Protein AF-0000000077146015 (afdb_homodimer)

Organism: Bacillus cereus (strain ATCC 14579 / DSM 31 / CCUG 7414 / JCM 2152 / NBRC 15305 / NCIMB 9373 / NCTC 2599 / NRRL B-3711) (NCBI:txid226900)

Solvent-accessible surface area (backbone atoms only — not comparable to full-atom values): 13896 Å² total; per-residue (Å²): 129,80,39,67,42,17,29,21,36,34,41,22,35,54,88,38,66,66,57,47,46,59,36,63,39,66,46,65,43,93,85,63,45,75,39,60,14,53,51,25,51,73,53,69,64,35,76,76,63,67,74,31,37,31,40,37,40,45,56,56,73,43,37,45,48,62,50,70,36,58,43,44,86,54,23,86,49,40,51,63,53,49,28,59,74,65,68,41,65,47,53,95,57,73,22,28,33,43,39,37,35,47,54,30,63,68,83,70,81,49,54,66,50,76,55,97,78,24,39,40,34,56,74,51,60,43,62,52,108,128,80,38,69,42,18,30,23,36,34,42,23,35,53,89,37,65,67,57,47,46,60,36,63,40,67,45,68,44,92,85,63,45,75,40,59,14,54,52,25,49,73,54,68,61,34,75,75,64,67,76,32,36,31,41,39,41,46,55,57,75,43,37,44,48,62,52,69,36,58,42,44,85,53,25,86,48,40,49,64,53,51,27,59,73,65,68,43,66,48,53,95,58,74,22,28,33,43,38,37,35,46,54,30,62,69,84,71,82,51,54,66,51,77,55,96,78,24,39,40,37,56,74,52,62,45,62,50,106

Secondary structure (DSSP, 8-state):
---TTEEEEEEEE-S-HHHHHHHH--EEPTTSPEEPPHHHHHTT-----GGGEEEEEEEE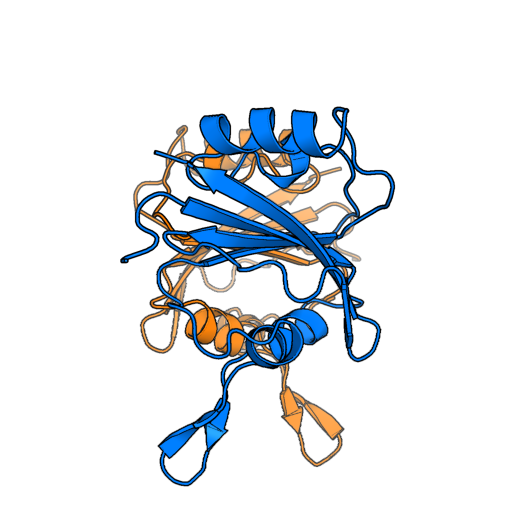EEEEHHHHHTTSTTHHHHHHHHHHHHTSSEEEEEEEEEEEEES-----S-SEEEETTEEEEEEEEEE--/---TTEEEEEEEE-S-HHHHHHHH--PBPTTSPBPPPHHHHHTT-----GGGEEEEEEEEEEEEHHHHHTTSTTHHHHHHHHHHHHTSSEEEEEEEEEEEEES-----S-SEEEETTEEEEEEEEEE--

InterPro domains:
  IPR025560 Immunity protein 22 [PF14112] (8-128)

Nearest PDB structures (foldseek):
  4w8z-assembly1_A  TM=2.441E-01  e=6.449E-01  Pyrococcus furiosus DSM 3638
  4w8z-assembly1_A  TM=2.441E-01  e=6.648E-01  Pyrococcus furiosus DSM 3638

pLDDT: mean 92.62, std 11.23, range [41.19, 98.81]

Foldseek 3Di:
DQLAQKKWKKFWADPDPVRVCQQQDWDADPVRDIFFGVVCVQLVNGDADPVQKDKDFAPDWFWFLCVQPVPPPLCVQVQVVLCVLCVHRTHPDTTGMMMMGHSDARPCPDAWDDDPRMIMGTRHMDGSD/DQLAQKKWKKFWADPDPVRVCQQQDWDADPVRDIFFGVVCVQLVNGDADPVFKDKDFAPDWFWFLCVQPVPPPLCVQVQVVLCVLCVHRTHPDTTGMMMMGHSDARPCPDAWDDDPRMIMGTRHMDGSD

Structure (mmCIF, N/CA/C/O backbone):
data_AF-0000000077146015-model_v1
#
loop_
_entity.id
_entity.type
_entity.pdbx_description
1 polymer 'Immunity 22 family protein'
#
loop_
_atom_site.group_PDB
_atom_site.id
_atom_site.type_symbol
_atom_site.label_atom_id
_atom_site.label_alt_id
_atom_site.label_comp_id
_atom_site.label_asym_id
_atom_site.label_entity_id
_atom_site.label_seq_id
_atom_site.pdbx_PDB_ins_code
_atom_site.Cartn_x
_atom_site.Cartn_y
_atom_site.Cartn_z
_atom_site.occupancy
_atom_site.B_iso_or_equiv
_atom_site.auth_seq_id
_atom_site.auth_comp_id
_atom_site.auth_asym_id
_atom_site.auth_atom_id
_atom_site.pdbx_PDB_model_num
ATOM 1 N N . MET A 1 1 ? -9.406 -25.156 -12.211 1 41.47 1 MET A N 1
ATOM 2 C CA . MET A 1 1 ? -9.25 -25.406 -10.781 1 41.47 1 MET A CA 1
ATOM 3 C C . MET A 1 1 ? -9.094 -24.109 -10.008 1 41.47 1 MET A C 1
ATOM 5 O O . MET A 1 1 ? -8.266 -23.266 -10.359 1 41.47 1 MET A O 1
ATOM 9 N N . GLU A 1 2 ? -10.062 -23.5 -9.539 1 48.94 2 GLU A N 1
ATOM 10 C CA . GLU A 1 2 ? -10.164 -22.172 -8.945 1 48.94 2 GLU A CA 1
ATOM 11 C C . GLU A 1 2 ? -9.242 -22.031 -7.742 1 48.94 2 GLU A C 1
ATOM 13 O O . GLU A 1 2 ? -9.211 -22.906 -6.871 1 48.94 2 GLU A O 1
ATOM 18 N N . TYR A 1 3 ? -7.953 -21.562 -8 1 65.56 3 TYR A N 1
ATOM 19 C CA . TYR A 1 3 ? -6.863 -21.438 -7.043 1 65.56 3 TYR A CA 1
ATOM 20 C C . TYR A 1 3 ? -7.34 -20.766 -5.762 1 65.56 3 TYR A C 1
ATOM 22 O O . TYR A 1 3 ? -6.621 -19.953 -5.176 1 65.56 3 TYR A O 1
ATOM 30 N N . SER A 1 4 ? -8.547 -21.359 -5.312 1 78.56 4 SER A N 1
ATOM 31 C CA . SER A 1 4 ? -9.172 -20.875 -4.086 1 78.56 4 SER A CA 1
ATOM 32 C C . SER A 1 4 ? -8.305 -21.172 -2.869 1 78.56 4 SER A C 1
ATOM 34 O O . SER A 1 4 ? -7.68 -22.234 -2.781 1 78.56 4 SER A O 1
ATOM 36 N N . GLU A 1 5 ? -7.926 -20.234 -2.088 1 93.25 5 GLU A N 1
ATOM 37 C CA . GLU A 1 5 ? -7.297 -20.297 -0.77 1 93.25 5 GLU A CA 1
ATOM 38 C C . GLU A 1 5 ? -5.773 -20.25 -0.881 1 93.25 5 GLU A C 1
ATOM 40 O O . GLU A 1 5 ? -5.07 -20.672 0.036 1 93.25 5 GLU A O 1
ATOM 45 N N . MET A 1 6 ? -5.328 -19.984 -2.123 1 97.25 6 MET A N 1
ATOM 46 C CA . MET A 1 6 ? -3.895 -19.797 -2.309 1 97.25 6 MET A CA 1
ATOM 47 C C . MET A 1 6 ? -3.555 -18.312 -2.412 1 97.25 6 MET A C 1
ATOM 49 O O . MET A 1 6 ? -4.309 -17.531 -3.008 1 97.25 6 MET A O 1
ATOM 53 N N . ALA A 1 7 ? -2.451 -17.984 -1.852 1 98.12 7 ALA A N 1
ATOM 54 C CA . ALA A 1 7 ? -1.91 -16.625 -2.004 1 98.12 7 ALA A CA 1
ATOM 55 C C . ALA A 1 7 ? -0.521 -16.656 -2.635 1 98.12 7 ALA A C 1
ATOM 57 O O . ALA A 1 7 ? 0.294 -17.531 -2.309 1 98.12 7 ALA A O 1
ATOM 58 N N . SER A 1 8 ? -0.274 -15.836 -3.553 1 98.44 8 SER A N 1
ATOM 59 C CA . SER A 1 8 ? 1.062 -15.641 -4.105 1 98.44 8 SER A CA 1
ATOM 60 C C . SER A 1 8 ? 1.645 -14.297 -3.688 1 98.44 8 SER A C 1
ATOM 62 O O . SER A 1 8 ? 0.936 -13.289 -3.664 1 98.44 8 SER A O 1
ATOM 64 N N . VAL A 1 9 ? 2.955 -14.289 -3.381 1 98.7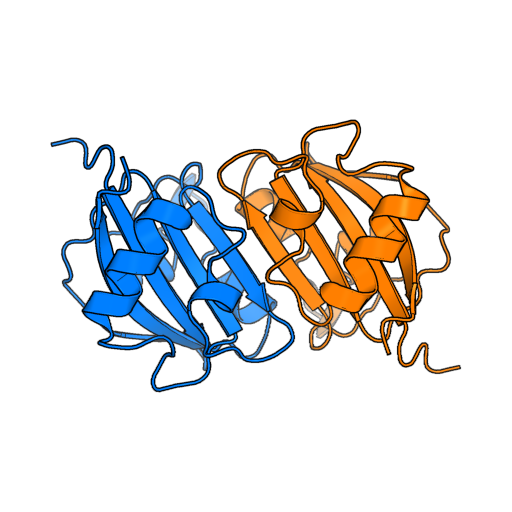5 9 VAL A N 1
ATOM 65 C CA . VAL A 1 9 ? 3.58 -13.141 -2.729 1 98.75 9 VAL A CA 1
ATOM 66 C C . VAL A 1 9 ? 4.793 -12.688 -3.533 1 98.75 9 VAL A C 1
ATOM 68 O O . VAL A 1 9 ? 5.625 -13.5 -3.93 1 98.75 9 VAL A O 1
ATOM 71 N N . TRP A 1 10 ? 4.82 -11.336 -3.799 1 98.75 10 TRP A N 1
ATOM 72 C CA . TRP A 1 10 ? 5.977 -10.68 -4.398 1 98.75 10 TRP A CA 1
ATOM 73 C C . TRP A 1 10 ? 6.484 -9.555 -3.512 1 98.75 10 TRP A C 1
ATOM 75 O O . TRP A 1 10 ? 5.691 -8.812 -2.92 1 98.75 10 TRP A O 1
ATOM 85 N N . PHE A 1 11 ? 7.812 -9.438 -3.396 1 98.81 11 PHE A N 1
ATOM 86 C CA . PHE A 1 11 ? 8.469 -8.289 -2.787 1 98.81 11 PHE A CA 1
ATOM 87 C C . PHE A 1 11 ? 9.367 -7.582 -3.791 1 98.81 11 PHE A C 1
ATOM 89 O O . PHE A 1 11 ? 9.797 -8.18 -4.781 1 98.81 11 PHE A O 1
ATOM 96 N N . GLY A 1 12 ? 9.609 -6.242 -3.518 1 98.62 12 GLY A N 1
ATOM 97 C CA . GLY A 1 12 ? 10.5 -5.574 -4.453 1 98.62 12 GLY A CA 1
ATOM 98 C C . GLY A 1 12 ? 10.875 -4.168 -4.02 1 98.62 12 GLY A C 1
ATOM 99 O O . GLY A 1 12 ? 10.562 -3.756 -2.9 1 98.62 12 GLY A O 1
ATOM 100 N N . ILE A 1 13 ? 11.648 -3.523 -4.887 1 98.38 13 ILE A N 1
ATOM 101 C CA . ILE A 1 13 ? 12.094 -2.15 -4.676 1 98.38 13 ILE A CA 1
ATOM 102 C C . ILE A 1 13 ? 11.727 -1.296 -5.887 1 98.38 13 ILE A C 1
ATOM 104 O O . ILE A 1 13 ? 11.891 -1.727 -7.031 1 98.38 13 ILE A O 1
ATOM 108 N N . SER A 1 14 ? 11.094 -0.209 -5.621 1 97.69 14 SER A N 1
ATOM 109 C CA . SER A 1 14 ? 10.75 0.769 -6.648 1 97.69 14 SER A CA 1
ATOM 110 C C . SER A 1 14 ? 11.328 2.143 -6.32 1 97.69 14 SER A C 1
ATOM 112 O O . SER A 1 14 ? 11.469 2.498 -5.148 1 97.69 14 SER A O 1
ATOM 114 N N . LYS A 1 15 ? 11.609 2.908 -7.293 1 95.81 15 LYS A N 1
ATOM 115 C CA . LYS A 1 15 ? 12.227 4.211 -7.074 1 95.81 15 LYS A CA 1
ATOM 116 C C . LYS A 1 15 ? 11.219 5.215 -6.527 1 95.81 15 LYS A C 1
ATOM 118 O O . LYS A 1 15 ? 11.594 6.223 -5.926 1 95.81 15 LYS A O 1
ATOM 123 N N . SER A 1 16 ? 9.945 5 -6.816 1 94.19 16 SER A N 1
ATOM 124 C CA . SER A 1 16 ? 8.883 5.875 -6.324 1 94.19 16 SER A CA 1
ATOM 125 C C . SER A 1 16 ? 7.535 5.164 -6.324 1 94.19 16 SER A C 1
ATOM 127 O O . SER A 1 16 ? 7.379 4.121 -6.957 1 94.19 16 SER A O 1
ATOM 129 N N . LEU A 1 17 ? 6.621 5.758 -5.602 1 95.31 17 LEU A N 1
ATOM 130 C CA . LEU A 1 17 ? 5.25 5.262 -5.641 1 95.31 17 LEU A CA 1
ATOM 131 C C . LEU A 1 17 ? 4.707 5.277 -7.066 1 95.31 17 LEU A C 1
ATOM 133 O O . LEU A 1 17 ? 4.047 4.328 -7.492 1 95.31 17 LEU A O 1
ATOM 137 N N . GLN A 1 18 ? 4.984 6.309 -7.836 1 92.38 18 GLN A N 1
ATOM 138 C CA . GLN A 1 18 ? 4.508 6.441 -9.211 1 92.38 18 GLN A CA 1
ATOM 139 C C . GLN A 1 18 ? 5.043 5.316 -10.094 1 92.38 18 GLN A C 1
ATOM 141 O O . GLN A 1 18 ? 4.324 4.801 -10.945 1 92.38 18 GLN A O 1
ATOM 146 N N . ASN A 1 19 ? 6.289 5.055 -9.867 1 95 19 ASN A N 1
ATOM 147 C CA . ASN A 1 19 ? 6.902 3.941 -10.578 1 95 19 ASN A CA 1
ATOM 148 C C . ASN A 1 19 ? 6.168 2.631 -10.32 1 95 19 ASN A C 1
ATOM 150 O O . ASN A 1 19 ? 5.879 1.878 -11.25 1 95 19 ASN A O 1
ATOM 154 N N . LEU A 1 20 ? 5.84 2.35 -9.102 1 96.5 20 LEU A N 1
ATOM 155 C CA . LEU A 1 20 ? 5.109 1.145 -8.719 1 96.5 20 LEU A CA 1
ATOM 156 C C . LEU A 1 20 ? 3.699 1.159 -9.305 1 96.5 20 LEU A C 1
ATOM 158 O O . LEU A 1 20 ? 3.223 0.142 -9.812 1 96.5 20 LEU A O 1
ATOM 162 N N . GLU A 1 21 ? 3.074 2.25 -9.25 1 93.75 21 GLU A N 1
ATOM 163 C CA . GLU A 1 21 ? 1.726 2.383 -9.789 1 93.75 21 GLU A CA 1
ATOM 164 C C . GLU A 1 21 ? 1.698 2.055 -11.281 1 93.75 21 GLU A C 1
ATOM 166 O O . GLU A 1 21 ? 0.809 1.341 -11.75 1 93.75 21 GLU A O 1
ATOM 171 N N . GLU A 1 22 ? 2.6 2.588 -11.977 1 91.88 22 GLU A N 1
ATOM 172 C CA . GLU A 1 22 ? 2.688 2.299 -13.406 1 91.88 22 GLU A CA 1
ATOM 173 C C . GLU A 1 22 ? 2.832 0.801 -13.664 1 91.88 22 GLU A C 1
ATOM 175 O O . GLU A 1 22 ? 2.291 0.277 -14.641 1 91.88 22 GLU A O 1
ATOM 180 N N . TYR A 1 23 ? 3.551 0.2 -12.797 1 94.88 23 TYR A N 1
ATOM 181 C CA . TYR A 1 23 ? 3.852 -1.22 -12.945 1 94.88 23 TYR A CA 1
ATOM 182 C C . TYR A 1 23 ? 2.6 -2.066 -12.75 1 94.88 23 TYR A C 1
ATOM 184 O O . TYR A 1 23 ? 2.4 -3.061 -13.453 1 94.88 23 TYR A O 1
ATOM 192 N N . VAL A 1 24 ? 1.717 -1.669 -11.852 1 95.19 24 VAL A N 1
ATOM 193 C CA . VAL A 1 24 ? 0.572 -2.512 -11.516 1 95.19 24 VAL A CA 1
ATOM 194 C C . VAL A 1 24 ? -0.681 -1.974 -12.203 1 95.19 24 VAL A C 1
ATOM 196 O O . VAL A 1 24 ? -1.745 -2.594 -12.141 1 95.19 24 VAL A O 1
ATOM 199 N N . ASP A 1 25 ? -0.548 -0.891 -12.867 1 90.25 25 ASP A N 1
ATOM 200 C CA . ASP A 1 25 ? -1.687 -0.237 -13.508 1 90.25 25 ASP A CA 1
ATOM 201 C C . ASP A 1 25 ? -2.217 -1.07 -14.672 1 90.25 25 ASP A C 1
ATOM 203 O O . ASP A 1 25 ? -1.441 -1.555 -15.5 1 90.25 25 ASP A O 1
ATOM 207 N N . ILE A 1 26 ? -3.508 -1.245 -14.648 1 84.69 26 ILE A N 1
ATOM 208 C CA . ILE A 1 26 ? -4.184 -1.944 -15.734 1 84.69 26 ILE A CA 1
ATOM 209 C C . ILE A 1 26 ? -4.75 -0.931 -16.734 1 84.69 26 ILE A C 1
ATOM 211 O O . ILE A 1 26 ? -5.512 -0.041 -16.344 1 84.69 26 ILE A O 1
ATOM 215 N N . ASP A 1 27 ? -4.262 -0.877 -17.969 1 73.06 27 ASP A N 1
ATOM 216 C CA . ASP A 1 27 ? -4.66 0.102 -18.984 1 73.06 27 ASP A CA 1
ATOM 217 C C . ASP A 1 27 ? -5.758 -0.456 -19.891 1 73.06 27 ASP A C 1
ATOM 219 O O . ASP A 1 27 ? -5.934 -1.672 -19.984 1 73.06 27 ASP A O 1
ATOM 223 N N . TYR A 1 28 ? -6.66 0.443 -20.188 1 64.5 28 TYR A N 1
ATOM 224 C CA . TYR A 1 28 ? -7.688 0.087 -21.156 1 64.5 28 TYR A CA 1
ATOM 225 C C . TYR A 1 28 ? -7.348 0.635 -22.547 1 64.5 28 TYR A C 1
ATOM 227 O O . TYR A 1 28 ? -6.75 1.705 -22.656 1 64.5 28 TYR A O 1
ATOM 235 N N . THR A 1 29 ? -7.297 -0.213 -23.516 1 61.38 29 THR A N 1
ATOM 236 C CA . THR A 1 29 ? -7.098 0.24 -24.891 1 61.38 29 THR A CA 1
ATOM 237 C C . THR A 1 29 ? -8.289 1.07 -25.359 1 61.38 29 THR A C 1
ATOM 239 O O . THR A 1 29 ? -9.336 1.093 -24.719 1 61.38 29 THR A O 1
ATOM 242 N N . ILE A 1 30 ? -8.062 1.784 -26.422 1 57.72 30 ILE A N 1
ATOM 243 C CA . ILE A 1 30 ? -9.062 2.586 -27.109 1 57.72 30 ILE A CA 1
ATOM 244 C C . ILE A 1 30 ? -10.273 1.717 -27.453 1 57.72 30 ILE A C 1
ATOM 246 O O . ILE A 1 30 ? -11.414 2.176 -27.375 1 57.72 30 ILE A O 1
ATOM 250 N N . ASP A 1 31 ? -10.055 0.577 -27.828 1 60.09 31 ASP A N 1
ATOM 251 C CA . ASP A 1 31 ? -11.156 -0.291 -28.219 1 60.09 31 ASP A CA 1
ATOM 252 C C . ASP A 1 31 ? -11.812 -0.928 -27 1 60.09 31 A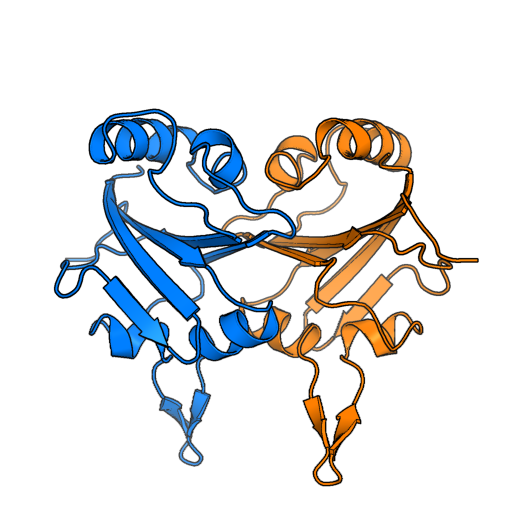SP A C 1
ATOM 254 O O . ASP A 1 31 ? -12.719 -1.753 -27.125 1 60.09 31 ASP A O 1
ATOM 258 N N . GLY A 1 32 ? -11.391 -0.501 -25.953 1 57.5 32 GLY A N 1
ATOM 259 C CA . GLY A 1 32 ? -12.031 -0.957 -24.719 1 57.5 32 GLY A CA 1
ATOM 260 C C . GLY A 1 32 ? -11.469 -2.266 -24.203 1 57.5 32 GLY A C 1
ATOM 261 O O . GLY A 1 32 ? -12.031 -2.871 -23.297 1 57.5 32 GLY A O 1
ATOM 262 N N . ASP A 1 33 ? -10.562 -2.75 -24.922 1 59.41 33 ASP A N 1
ATOM 263 C CA . ASP A 1 33 ? -9.992 -4.012 -24.453 1 59.41 33 ASP A CA 1
ATOM 264 C C . ASP A 1 33 ? -8.977 -3.779 -23.344 1 59.41 33 ASP A C 1
ATOM 266 O O . ASP A 1 33 ? -8.227 -2.799 -23.375 1 59.41 33 ASP A O 1
ATOM 270 N N . SER A 1 34 ? -9.266 -4.422 -22.281 1 60.38 34 SER A N 1
ATOM 271 C CA . SER A 1 34 ? -8.305 -4.344 -21.188 1 60.38 34 SER A CA 1
ATOM 272 C C . SER A 1 34 ? -6.941 -4.879 -21.609 1 60.38 34 SER A C 1
ATOM 274 O O . SER A 1 34 ? -6.852 -5.918 -22.266 1 60.38 34 SER A O 1
ATOM 276 N N . VAL A 1 35 ? -5.957 -3.848 -21.516 1 72.38 35 VAL A N 1
ATOM 277 C CA . VAL A 1 35 ? -4.578 -4.312 -21.625 1 72.38 35 VAL A CA 1
ATOM 278 C C . VAL A 1 35 ? -4.082 -4.773 -20.266 1 72.38 35 VAL A C 1
ATOM 280 O O . VAL A 1 35 ? -4.465 -4.211 -19.234 1 72.38 35 VAL A O 1
ATOM 283 N N . HIS A 1 36 ? -3.449 -5.906 -20.156 1 86.25 36 HIS A N 1
ATOM 284 C CA . HIS A 1 36 ? -2.828 -6.445 -18.953 1 86.25 36 HIS A CA 1
ATOM 285 C C . HIS A 1 36 ? -1.838 -5.457 -18.359 1 86.25 36 HIS A C 1
ATOM 287 O O . HIS A 1 36 ? -1.272 -4.625 -19.062 1 86.25 36 HIS A O 1
ATOM 293 N N . SER A 1 37 ? -1.716 -5.414 -17.062 1 92.25 37 SER A N 1
ATOM 294 C CA . SER A 1 37 ? -0.682 -4.617 -16.406 1 92.25 37 SER A CA 1
ATOM 295 C C . SER A 1 37 ? 0.713 -5.117 -16.766 1 92.25 37 SER A C 1
ATOM 297 O O . SER A 1 37 ? 0.873 -6.258 -17.203 1 92.25 37 SER A O 1
ATOM 299 N N . LYS A 1 38 ? 1.669 -4.266 -16.641 1 94.06 38 LYS A N 1
ATOM 300 C CA . LYS A 1 38 ? 3.051 -4.711 -16.797 1 94.06 38 LYS A CA 1
ATOM 301 C C . LYS A 1 38 ? 3.371 -5.859 -15.844 1 94.06 38 LYS A C 1
ATOM 303 O O . LYS A 1 38 ? 4.07 -6.805 -16.219 1 94.06 38 LYS A O 1
ATOM 308 N N . PHE A 1 39 ? 2.826 -5.809 -14.633 1 96.31 39 PHE A N 1
ATOM 309 C CA . PHE A 1 39 ? 2.998 -6.855 -13.633 1 96.31 39 PHE A CA 1
ATOM 310 C C . PHE A 1 39 ? 2.494 -8.195 -14.156 1 96.31 39 PHE A C 1
ATOM 312 O O . PHE A 1 39 ? 3.236 -9.18 -14.18 1 96.31 39 PHE A O 1
ATOM 319 N N . GLY A 1 40 ? 1.319 -8.195 -14.609 1 95 40 GLY A N 1
ATOM 320 C CA . GLY A 1 40 ? 0.72 -9.414 -15.133 1 95 40 GLY A CA 1
ATOM 321 C C . GLY A 1 40 ? 1.417 -9.93 -16.375 1 95 40 GLY A C 1
ATOM 322 O O . GLY A 1 40 ? 1.594 -11.141 -16.531 1 95 40 GLY A O 1
ATOM 323 N N . THR A 1 41 ? 1.803 -9.07 -17.203 1 93.62 41 THR A N 1
ATOM 324 C CA . THR A 1 41 ? 2.473 -9.445 -18.453 1 93.62 41 THR A CA 1
ATOM 325 C C . THR A 1 41 ? 3.873 -9.984 -18.156 1 93.62 41 THR A C 1
ATOM 327 O O . THR A 1 41 ? 4.281 -11 -18.734 1 93.62 41 THR A O 1
ATOM 330 N N . SER A 1 42 ? 4.605 -9.289 -17.297 1 94.25 42 SER A N 1
ATOM 331 C CA . SER A 1 42 ? 5.977 -9.664 -16.984 1 94.25 42 SER A CA 1
ATOM 332 C C . SER A 1 42 ? 6.043 -11.062 -16.375 1 94.25 42 SER A C 1
ATOM 334 O O . SER A 1 42 ? 6.918 -11.859 -16.734 1 94.25 42 SER A O 1
ATOM 336 N N . PHE A 1 43 ? 5.172 -11.414 -15.508 1 97 43 PHE A N 1
ATOM 337 C CA . PHE A 1 43 ? 5.156 -12.711 -14.852 1 97 43 PHE A CA 1
ATOM 338 C C . PHE A 1 43 ? 4.281 -13.695 -15.625 1 97 43 PHE A C 1
ATOM 340 O O . PHE A 1 43 ? 4.043 -14.812 -15.164 1 97 43 PHE A O 1
ATOM 347 N N . GLU A 1 44 ? 3.734 -13.32 -16.688 1 94.88 44 GLU A N 1
ATOM 348 C CA . GLU A 1 44 ? 3.16 -14.156 -17.734 1 94.88 44 GLU A CA 1
ATOM 349 C C . GLU A 1 44 ? 1.842 -14.781 -17.281 1 94.88 44 GLU A C 1
ATOM 351 O O . GLU A 1 44 ? 1.505 -15.898 -17.688 1 94.88 44 GLU A O 1
ATOM 356 N N . PHE A 1 45 ? 1.124 -14.109 -16.344 1 93.88 45 PHE A N 1
ATOM 357 C CA . PHE A 1 45 ? -0.209 -14.602 -16 1 93.88 45 PHE A CA 1
ATOM 358 C C . PHE A 1 45 ? -1.28 -13.672 -16.562 1 93.88 45 PHE A C 1
A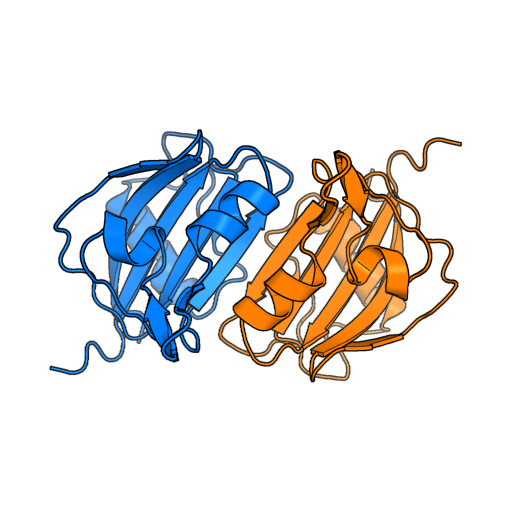TOM 360 O O . PHE A 1 45 ? -2.459 -14.039 -16.609 1 93.88 45 PHE A O 1
ATOM 367 N N . GLY A 1 46 ? -0.874 -12.555 -17.016 1 90.88 46 GLY A N 1
ATOM 368 C CA . GLY A 1 46 ? -1.789 -11.625 -17.656 1 90.88 46 GLY A CA 1
ATOM 369 C C . GLY A 1 46 ? -2.795 -11.023 -16.688 1 90.88 46 GLY A C 1
ATOM 370 O O . GLY A 1 46 ? -2.49 -10.047 -16 1 90.88 46 GLY A O 1
ATOM 371 N N . TYR A 1 47 ? -3.955 -11.695 -16.688 1 89.31 47 TYR A N 1
ATOM 372 C CA . TYR A 1 47 ? -5.059 -11.141 -15.898 1 89.31 47 TYR A CA 1
ATOM 373 C C . TYR A 1 47 ? -5.043 -11.68 -14.477 1 89.31 47 TYR A C 1
ATOM 375 O O . TYR A 1 47 ? -4.746 -12.859 -14.258 1 89.31 47 TYR A O 1
ATOM 383 N N . TYR A 1 48 ? -5.414 -10.773 -13.531 1 91.12 48 TYR A N 1
ATOM 384 C CA . TYR A 1 48 ? -5.688 -11.156 -12.156 1 91.12 48 TYR A CA 1
ATOM 385 C C . TYR A 1 48 ? -6.844 -10.344 -11.578 1 91.12 48 TYR A C 1
ATOM 387 O O . TYR A 1 48 ? -7.188 -9.281 -12.109 1 91.12 48 TYR A O 1
ATOM 395 N N . ASP A 1 49 ? -7.453 -10.867 -10.594 1 91.38 49 ASP A N 1
ATOM 396 C CA . ASP A 1 49 ? -8.586 -10.195 -9.961 1 91.38 49 ASP A CA 1
ATOM 397 C C . ASP A 1 49 ? -8.125 -9.055 -9.062 1 91.38 49 ASP A C 1
ATOM 399 O O . ASP A 1 49 ? -7.586 -9.289 -7.98 1 91.38 49 ASP A O 1
ATOM 403 N N . GLU A 1 50 ? -8.414 -7.883 -9.43 1 87.31 50 GLU A N 1
ATOM 404 C CA . GLU A 1 50 ? -7.969 -6.703 -8.688 1 87.31 50 GLU A CA 1
ATOM 405 C C . GLU A 1 50 ? -8.672 -6.609 -7.336 1 87.31 50 GLU A C 1
ATOM 407 O O . GLU A 1 50 ? -8.234 -5.867 -6.457 1 87.31 50 GLU A O 1
ATOM 412 N N . ASP A 1 51 ? -9.75 -7.406 -7.164 1 91.06 51 ASP A N 1
ATOM 413 C CA . ASP A 1 51 ? -10.445 -7.426 -5.879 1 91.06 51 ASP A CA 1
ATOM 414 C C . ASP A 1 51 ? -9.703 -8.297 -4.867 1 91.06 51 ASP A C 1
ATOM 416 O O . ASP A 1 51 ? -10 -8.258 -3.67 1 91.06 51 ASP A O 1
ATOM 420 N N . ASN A 1 52 ? -8.766 -8.992 -5.359 1 95.31 52 ASN A N 1
ATOM 421 C CA . ASN A 1 52 ? -8.047 -9.93 -4.5 1 95.31 52 ASN A CA 1
ATOM 422 C C . ASN A 1 52 ? -6.574 -9.562 -4.371 1 95.31 52 ASN A C 1
ATOM 424 O O . ASN A 1 52 ? -5.715 -10.438 -4.301 1 95.31 52 ASN A O 1
ATOM 428 N N . ILE A 1 53 ? -6.23 -8.289 -4.488 1 97.06 53 ILE A N 1
ATOM 429 C CA . ILE A 1 53 ? -4.848 -7.836 -4.383 1 97.06 53 ILE A CA 1
ATOM 430 C C . ILE A 1 53 ? -4.68 -6.98 -3.127 1 97.06 53 ILE A C 1
ATOM 432 O O . ILE A 1 53 ? -5.586 -6.234 -2.752 1 97.06 53 ILE A O 1
ATOM 436 N N . GLU A 1 54 ? -3.576 -7.109 -2.41 1 98.25 54 GLU A N 1
ATOM 437 C CA . GLU A 1 54 ? -3.074 -6.184 -1.398 1 98.25 54 GLU A CA 1
ATOM 438 C C . GLU A 1 54 ? -1.68 -5.676 -1.759 1 98.25 54 GLU A C 1
ATOM 440 O O . GLU A 1 54 ? -0.827 -6.449 -2.199 1 98.25 54 GLU A O 1
ATOM 445 N N . ILE A 1 55 ? -1.521 -4.402 -1.668 1 98.56 55 ILE A N 1
ATOM 446 C CA . ILE A 1 55 ? -0.24 -3.811 -2.035 1 98.56 55 ILE A CA 1
ATOM 447 C C . ILE A 1 55 ? 0.123 -2.707 -1.044 1 98.56 55 ILE A C 1
ATOM 449 O O . ILE A 1 55 ? -0.739 -1.929 -0.631 1 98.56 55 ILE A O 1
ATOM 453 N N . CYS A 1 56 ? 1.381 -2.65 -0.623 1 98.25 56 CYS A N 1
ATOM 454 C CA . CYS A 1 56 ? 1.906 -1.594 0.234 1 98.25 56 CYS A CA 1
ATOM 455 C C . CYS A 1 56 ? 3.211 -1.039 -0.323 1 98.25 56 CYS A C 1
ATOM 457 O O . CYS A 1 56 ? 4.066 -1.796 -0.788 1 98.25 56 CYS A O 1
ATOM 459 N N . PHE A 1 57 ? 3.312 0.219 -0.359 1 98.5 57 PHE A N 1
ATOM 460 C CA . PHE A 1 57 ? 4.539 0.952 -0.656 1 98.5 57 PHE A CA 1
ATOM 461 C C . PHE A 1 57 ? 5.051 1.677 0.583 1 98.5 57 PHE A C 1
ATOM 463 O O . PHE A 1 57 ? 4.312 2.438 1.213 1 98.5 57 PHE A O 1
ATOM 470 N N . TYR A 1 58 ? 6.277 1.424 0.948 1 97.69 58 TYR A N 1
ATOM 471 C CA . TYR A 1 58 ? 6.828 1.866 2.225 1 97.69 58 TYR A CA 1
ATOM 472 C C . TYR A 1 58 ? 7.801 3.023 2.027 1 97.69 58 TYR A C 1
ATOM 474 O O . TYR A 1 58 ? 8.539 3.062 1.039 1 97.69 58 TYR A O 1
ATOM 482 N N . GLU A 1 59 ? 7.812 3.902 2.934 1 92.88 59 GLU A N 1
ATOM 483 C CA . GLU A 1 59 ? 8.742 5.027 2.898 1 92.88 59 GLU A CA 1
ATOM 484 C C . GLU A 1 59 ? 10.172 4.57 3.191 1 92.88 59 GLU A C 1
ATOM 486 O O . GLU A 1 59 ? 11.109 4.977 2.504 1 92.88 59 GLU A O 1
ATOM 491 N N . ASN A 1 60 ? 10.266 3.719 4.18 1 94 60 ASN A N 1
ATOM 492 C CA . ASN A 1 60 ? 11.562 3.152 4.527 1 94 60 ASN A CA 1
ATOM 493 C C . ASN A 1 60 ? 11.695 1.712 4.043 1 94 60 ASN A C 1
ATOM 495 O O . ASN A 1 60 ? 10.711 0.966 4.027 1 94 60 ASN A O 1
ATOM 499 N N . ASN A 1 61 ? 12.953 1.41 3.684 1 96.56 61 ASN A N 1
ATOM 500 C CA . ASN A 1 61 ? 13.219 0.03 3.293 1 96.56 61 ASN A CA 1
ATOM 501 C C . ASN A 1 61 ? 13.008 -0.933 4.457 1 96.56 61 ASN A C 1
ATOM 503 O O . ASN A 1 61 ? 13.211 -0.566 5.617 1 96.56 61 ASN A O 1
ATOM 507 N N . LYS A 1 62 ? 12.594 -2.117 4.086 1 97.5 62 LYS A N 1
ATOM 508 C CA . LYS A 1 62 ? 12.32 -3.16 5.07 1 97.5 62 LYS A CA 1
ATOM 509 C C . LYS A 1 62 ? 12.992 -4.473 4.68 1 97.5 62 LYS A C 1
ATOM 511 O O . LYS A 1 62 ? 13.227 -4.73 3.498 1 97.5 62 LYS A O 1
ATOM 516 N N . ARG A 1 63 ? 13.266 -5.312 5.758 1 97.75 63 ARG A N 1
ATOM 517 C CA . ARG A 1 63 ? 13.812 -6.645 5.531 1 97.75 63 ARG A CA 1
ATOM 518 C C . ARG A 1 63 ? 13.086 -7.684 6.379 1 97.75 63 ARG A C 1
ATOM 520 O O . ARG A 1 63 ? 13.062 -8.867 6.035 1 97.75 63 ARG A O 1
ATOM 527 N N . GLU A 1 64 ? 12.586 -7.238 7.547 1 98.19 64 GLU A N 1
ATOM 528 C CA . GLU A 1 64 ? 11.938 -8.156 8.477 1 98.19 64 GLU A CA 1
ATOM 529 C C . GLU A 1 64 ? 10.547 -8.539 7.992 1 98.19 64 GLU A C 1
ATOM 531 O O . GLU A 1 64 ? 9.672 -7.684 7.855 1 98.19 64 GLU A O 1
ATOM 536 N N . ILE A 1 65 ? 10.352 -9.828 7.875 1 98.62 65 ILE A N 1
ATOM 537 C CA . ILE A 1 65 ? 9.156 -10.375 7.246 1 98.62 65 ILE A CA 1
ATOM 538 C C . ILE A 1 65 ? 7.918 -9.922 8.023 1 98.62 65 ILE A C 1
ATOM 540 O O . ILE A 1 65 ? 6.922 -9.5 7.426 1 98.62 65 ILE A O 1
ATOM 544 N N . GLU A 1 66 ? 7.934 -9.961 9.281 1 97.56 66 GLU A N 1
ATOM 545 C CA . GLU A 1 66 ? 6.801 -9.555 10.102 1 97.56 66 GLU A CA 1
ATOM 546 C C . GLU A 1 66 ? 6.477 -8.078 9.906 1 97.56 66 GLU A C 1
ATOM 548 O O . GLU A 1 66 ? 5.309 -7.699 9.812 1 97.56 66 GLU A O 1
ATOM 553 N N . HIS A 1 67 ? 7.469 -7.273 9.727 1 96.38 67 HIS A N 1
ATOM 554 C CA . HIS A 1 67 ? 7.27 -5.84 9.555 1 96.38 67 HIS A CA 1
ATOM 555 C C . HIS A 1 67 ? 6.762 -5.52 8.156 1 96.38 67 HIS A C 1
ATOM 557 O O . HIS A 1 67 ? 6.238 -4.43 7.91 1 96.38 67 HIS A O 1
ATOM 563 N N . ILE A 1 68 ? 6.953 -6.449 7.312 1 98.19 68 ILE A N 1
ATOM 564 C CA . ILE A 1 68 ? 6.488 -6.273 5.941 1 98.19 68 ILE A CA 1
ATOM 565 C C . ILE A 1 68 ? 5.023 -6.691 5.832 1 98.19 68 ILE A C 1
ATOM 567 O O . ILE A 1 68 ? 4.219 -6.004 5.203 1 98.19 68 ILE A O 1
ATOM 571 N N . LEU A 1 69 ? 4.613 -7.754 6.559 1 98.12 69 LEU A N 1
ATOM 572 C CA . LEU A 1 69 ? 3.377 -8.43 6.18 1 98.12 69 LEU A CA 1
ATOM 573 C C . LEU A 1 69 ? 2.363 -8.383 7.32 1 98.12 69 LEU A C 1
ATOM 575 O O . LEU A 1 69 ? 1.207 -8.773 7.141 1 98.12 69 LEU A O 1
ATOM 579 N N . ASN A 1 70 ? 2.725 -7.863 8.469 1 96.81 70 ASN A N 1
ATOM 580 C CA . ASN A 1 70 ? 1.871 -7.98 9.648 1 96.81 70 ASN A CA 1
ATOM 581 C C . ASN A 1 70 ? 0.48 -7.406 9.391 1 96.81 70 ASN A C 1
ATOM 583 O O . ASN A 1 70 ? -0.51 -7.906 9.93 1 96.81 70 ASN A O 1
ATOM 587 N N . ASP A 1 71 ? 0.359 -6.383 8.578 1 95.44 71 ASP A N 1
ATOM 588 C CA . ASP A 1 71 ? -0.917 -5.699 8.383 1 95.44 71 ASP A CA 1
ATOM 589 C C . ASP A 1 71 ? -1.689 -6.305 7.215 1 95.44 71 ASP A C 1
ATOM 591 O O . ASP A 1 71 ? -2.814 -5.895 6.93 1 95.44 71 ASP A O 1
ATOM 595 N N . PHE A 1 72 ? -1.143 -7.25 6.559 1 97.81 72 PHE A N 1
ATOM 596 C CA . PHE A 1 72 ? -1.832 -7.902 5.449 1 97.81 72 PHE A CA 1
ATOM 597 C C . PHE A 1 72 ? -2.879 -8.883 5.965 1 97.81 72 PHE A C 1
ATOM 599 O O . PHE A 1 72 ? -2.809 -9.328 7.113 1 97.81 72 PHE A O 1
ATOM 606 N N . SER A 1 73 ? -3.861 -9.141 5.035 1 95.5 73 SER A N 1
ATOM 607 C CA . SER A 1 73 ? -4.859 -10.164 5.336 1 95.5 73 SER A CA 1
ATOM 608 C C . SER A 1 73 ? -4.223 -11.539 5.438 1 95.5 73 SER A C 1
ATOM 610 O O . SER A 1 73 ? -3.385 -11.906 4.613 1 95.5 73 SER A O 1
ATOM 612 N N . TYR A 1 74 ? -4.555 -12.297 6.5 1 96.5 74 TYR A N 1
ATOM 613 C CA . TYR A 1 74 ? -4.148 -13.68 6.711 1 96.5 74 TYR A CA 1
ATOM 614 C C . TYR A 1 74 ? -2.654 -13.773 6.992 1 96.5 74 TYR A C 1
ATOM 616 O O . TYR A 1 74 ? -2.018 -14.781 6.672 1 96.5 74 TYR A O 1
ATOM 624 N N . SER A 1 75 ? -2.088 -12.656 7.426 1 97.06 75 SER A N 1
ATOM 625 C CA . SER A 1 75 ? -0.655 -12.594 7.695 1 97.06 75 SER A CA 1
ATOM 626 C C . SER A 1 75 ? -0.222 -13.711 8.641 1 97.06 75 SER A C 1
ATOM 628 O O . SER A 1 75 ? 0.854 -14.289 8.477 1 97.06 75 SER A O 1
ATOM 630 N N . GLU A 1 76 ? -1.022 -14.078 9.633 1 97.19 76 GLU A N 1
ATOM 631 C CA . GLU A 1 76 ? -0.692 -15.117 10.602 1 97.19 76 GLU A CA 1
ATOM 632 C C . GLU A 1 76 ? -0.447 -16.453 9.914 1 97.19 76 GLU A C 1
ATOM 634 O O . GLU A 1 76 ? 0.324 -17.281 10.406 1 97.19 76 GLU A O 1
ATOM 639 N N . ARG A 1 77 ? -1.093 -16.672 8.758 1 97.81 77 ARG A N 1
ATOM 640 C CA . ARG A 1 77 ? -0.962 -17.906 8.008 1 97.81 77 ARG A CA 1
ATOM 641 C C . ARG A 1 77 ? 0.159 -17.812 6.98 1 97.81 77 ARG A C 1
ATOM 643 O O . ARG A 1 77 ? 0.804 -18.812 6.66 1 97.81 77 ARG A O 1
ATOM 650 N N . ILE A 1 78 ? 0.41 -16.672 6.539 1 98.31 78 ILE A N 1
ATOM 651 C CA . ILE A 1 78 ? 1.33 -16.469 5.426 1 98.31 78 ILE A CA 1
ATOM 652 C C . ILE A 1 78 ? 2.75 -16.281 5.957 1 98.31 78 ILE A C 1
ATOM 654 O O . ILE A 1 78 ? 3.699 -16.859 5.418 1 98.31 78 ILE A O 1
ATOM 658 N N . ILE A 1 79 ? 2.896 -15.578 7.07 1 98.69 79 ILE A N 1
ATOM 659 C CA . ILE A 1 79 ? 4.199 -15.141 7.562 1 98.69 79 ILE A CA 1
ATOM 660 C C . ILE A 1 79 ? 5.047 -16.359 7.918 1 98.69 79 ILE A C 1
ATOM 662 O O . ILE A 1 79 ? 6.199 -16.469 7.488 1 98.69 79 ILE A O 1
ATOM 666 N N . PRO A 1 80 ? 4.516 -17.375 8.688 1 98.69 80 PRO A N 1
ATOM 667 C CA . PRO A 1 80 ? 5.352 -18.531 9.008 1 98.69 80 PRO A CA 1
ATOM 668 C C . PRO A 1 80 ? 5.836 -19.266 7.766 1 98.69 80 PRO A C 1
ATOM 670 O O . PRO A 1 80 ? 6.957 -19.781 7.742 1 98.69 80 PRO A O 1
ATOM 673 N N . LYS A 1 81 ? 5.043 -19.328 6.742 1 98.56 81 LYS A N 1
ATOM 674 C CA . LYS A 1 81 ? 5.398 -20.016 5.508 1 98.56 81 LYS A CA 1
ATOM 675 C C . LYS A 1 81 ? 6.461 -19.25 4.73 1 98.56 81 LYS A C 1
ATOM 677 O O . LYS A 1 81 ? 7.375 -19.844 4.156 1 98.56 81 LYS A O 1
ATOM 682 N N . ILE A 1 82 ? 6.359 -17.969 4.719 1 98.75 82 ILE A N 1
ATOM 683 C CA . ILE A 1 82 ? 7.355 -17.141 4.055 1 98.75 82 ILE A CA 1
ATOM 684 C C . ILE A 1 82 ? 8.695 -17.266 4.777 1 98.75 82 ILE A C 1
ATOM 686 O O . ILE A 1 82 ? 9.742 -17.375 4.137 1 98.75 82 ILE A O 1
ATOM 690 N N . LYS A 1 83 ? 8.617 -17.219 6.109 1 98.69 83 LYS A N 1
ATOM 691 C CA . LYS A 1 83 ? 9.852 -17.375 6.887 1 98.69 83 LYS A CA 1
ATOM 692 C C . LYS A 1 83 ? 10.539 -18.703 6.578 1 98.69 83 LYS A C 1
ATOM 694 O O . LYS A 1 83 ? 11.766 -18.766 6.504 1 98.69 83 LYS A O 1
ATOM 699 N N . LYS A 1 84 ? 9.773 -19.734 6.422 1 98.38 84 LYS A N 1
ATOM 700 C CA . LYS A 1 84 ? 10.328 -21.031 6.055 1 98.38 84 LYS A CA 1
ATOM 701 C C . LYS A 1 84 ? 10.945 -21 4.66 1 98.38 84 LYS A C 1
ATOM 703 O O . LYS A 1 84 ? 12.047 -21.516 4.449 1 98.38 84 LYS A O 1
ATOM 708 N N . LEU A 1 85 ? 10.258 -20.406 3.73 1 97.44 85 LEU A N 1
ATOM 709 C CA . LEU A 1 85 ? 10.719 -20.328 2.348 1 97.44 85 LEU A CA 1
ATOM 710 C C . LEU A 1 85 ? 12.031 -19.578 2.248 1 97.44 85 LEU A C 1
ATOM 712 O O . LEU A 1 85 ? 12.906 -19.938 1.461 1 97.44 85 LEU A O 1
ATOM 716 N N . VAL A 1 86 ? 12.102 -18.516 3.033 1 97.06 86 VAL A N 1
ATOM 717 C CA . VAL A 1 86 ? 13.297 -17.688 2.928 1 97.06 86 VAL A CA 1
ATOM 718 C C . VAL A 1 86 ? 14.344 -18.156 3.934 1 97.06 86 VAL A C 1
ATOM 720 O O . VAL A 1 86 ? 15.453 -17.609 3.98 1 97.06 86 VAL A O 1
ATOM 723 N N . ASN A 1 87 ? 13.945 -19.141 4.734 1 97.44 87 ASN A N 1
ATOM 724 C CA . ASN A 1 87 ? 14.812 -19.734 5.746 1 97.44 87 ASN A CA 1
ATOM 725 C C . ASN A 1 87 ? 15.32 -18.688 6.734 1 97.44 87 ASN A C 1
ATOM 727 O O . ASN A 1 87 ? 16.531 -18.578 6.969 1 97.44 87 ASN A O 1
ATOM 731 N N . GLY A 1 88 ? 14.438 -17.891 7.305 1 98.12 88 GLY A N 1
ATOM 732 C CA . GLY A 1 88 ? 14.766 -16.844 8.258 1 98.12 88 GLY A CA 1
ATOM 733 C C . GLY A 1 88 ? 13.625 -15.891 8.516 1 98.12 88 GLY A C 1
ATOM 734 O O . GLY A 1 88 ? 12.516 -16.078 8.008 1 98.12 88 GLY A O 1
ATOM 735 N N . ASP A 1 89 ? 14 -14.836 9.32 1 98.5 89 ASP A N 1
ATOM 736 C CA . ASP A 1 89 ? 12.992 -13.852 9.711 1 98.5 89 ASP A CA 1
ATOM 737 C C . ASP A 1 89 ? 13.086 -12.602 8.844 1 98.5 89 ASP A C 1
ATOM 739 O O . ASP A 1 89 ? 12.195 -11.75 8.883 1 98.5 89 ASP A O 1
ATOM 743 N N . SER A 1 90 ? 14.234 -12.578 8.086 1 98.44 90 SER A N 1
ATOM 744 C CA . SER A 1 90 ? 14.484 -11.383 7.285 1 98.44 90 SER A CA 1
ATOM 745 C C . SER A 1 90 ? 14.898 -11.75 5.863 1 98.44 90 SER A C 1
ATOM 747 O O . SER A 1 90 ? 15.516 -12.789 5.641 1 98.44 90 SER A O 1
ATOM 749 N N . LEU A 1 91 ? 14.516 -10.922 4.938 1 98.25 91 LEU A N 1
ATOM 750 C CA . LEU A 1 91 ? 14.945 -11.07 3.553 1 98.25 91 LEU A CA 1
ATOM 751 C C . LEU A 1 91 ? 16.438 -10.773 3.406 1 98.25 91 LEU A C 1
ATOM 753 O O . LEU A 1 91 ? 17 -10.047 4.219 1 98.25 91 LEU A O 1
ATOM 757 N N . ALA A 1 92 ? 17 -11.32 2.373 1 96.94 92 ALA A N 1
ATOM 758 C CA . ALA A 1 92 ? 18.406 -11.078 2.078 1 96.94 92 ALA A CA 1
ATOM 759 C C . ALA A 1 92 ? 18.625 -9.641 1.617 1 96.94 92 ALA A C 1
ATOM 761 O O . ALA A 1 92 ? 19.688 -9.062 1.862 1 96.94 92 ALA A O 1
ATOM 762 N N . ASN A 1 93 ? 17.641 -9.062 0.918 1 97.06 93 ASN A N 1
ATOM 763 C CA . ASN A 1 93 ? 17.734 -7.711 0.379 1 97.06 93 ASN A CA 1
ATOM 764 C C . ASN A 1 93 ? 16.609 -6.82 0.89 1 97.06 93 ASN A C 1
ATOM 766 O O . ASN A 1 93 ? 15.531 -7.305 1.208 1 97.06 93 ASN A O 1
ATOM 770 N N . ASP A 1 94 ? 16.953 -5.477 0.884 1 97.69 94 ASP A N 1
ATOM 771 C CA . ASP A 1 94 ? 15.93 -4.492 1.237 1 97.69 94 ASP A CA 1
ATOM 772 C C . ASP A 1 94 ? 14.812 -4.461 0.199 1 97.69 94 ASP A C 1
ATOM 774 O O . ASP A 1 94 ? 15.062 -4.617 -0.998 1 97.69 94 ASP A O 1
ATOM 778 N N . ILE A 1 95 ? 13.648 -4.199 0.69 1 98.62 95 ILE A N 1
ATOM 779 C CA . ILE A 1 95 ? 12.508 -3.959 -0.194 1 98.62 95 ILE A CA 1
ATOM 780 C C . ILE A 1 95 ? 11.742 -2.732 0.281 1 98.62 95 ILE A C 1
ATOM 782 O O . ILE A 1 95 ? 11.922 -2.273 1.41 1 98.62 95 ILE A O 1
ATOM 786 N N . ASN A 1 96 ? 10.922 -2.141 -0.651 1 98.38 96 ASN A N 1
ATOM 787 C CA . ASN A 1 96 ? 10.062 -1.054 -0.189 1 98.38 96 ASN A CA 1
ATOM 788 C C . ASN A 1 96 ? 8.641 -1.212 -0.702 1 98.38 96 ASN A C 1
ATOM 790 O O . ASN A 1 96 ? 7.848 -0.269 -0.648 1 98.38 96 ASN A O 1
ATOM 794 N N . PHE A 1 97 ? 8.336 -2.324 -1.24 1 98.5 97 PHE A N 1
ATOM 795 C CA . PHE A 1 97 ? 6.926 -2.615 -1.491 1 98.5 97 PHE A CA 1
ATOM 796 C C . PHE A 1 97 ? 6.664 -4.113 -1.427 1 98.5 97 PHE A C 1
ATOM 798 O O . PHE A 1 97 ? 7.586 -4.918 -1.569 1 98.5 97 PHE A O 1
ATOM 805 N N . ALA A 1 98 ? 5.43 -4.492 -1.186 1 98.81 98 ALA A N 1
ATOM 806 C CA . ALA A 1 98 ? 4.934 -5.863 -1.15 1 98.81 98 ALA A CA 1
ATOM 807 C C . ALA A 1 98 ? 3.621 -5.992 -1.918 1 98.81 98 ALA A C 1
ATOM 809 O O . ALA A 1 98 ? 2.773 -5.098 -1.867 1 98.81 98 ALA A O 1
ATOM 810 N N . ILE A 1 99 ? 3.453 -7.082 -2.623 1 98.75 99 ILE A N 1
ATOM 811 C CA . ILE A 1 99 ? 2.221 -7.426 -3.324 1 98.75 99 ILE A CA 1
ATOM 812 C C . ILE A 1 99 ? 1.775 -8.828 -2.922 1 98.75 99 ILE A C 1
ATOM 814 O O . ILE A 1 99 ? 2.58 -9.766 -2.91 1 98.75 99 ILE A O 1
ATOM 818 N N . VAL A 1 100 ? 0.557 -8.977 -2.561 1 98.62 100 VAL A N 1
ATOM 819 C CA . VAL A 1 100 ? -0.046 -10.289 -2.352 1 98.62 100 VAL A CA 1
ATOM 820 C C . VAL A 1 100 ? -1.308 -10.414 -3.201 1 98.62 100 VAL A C 1
ATOM 822 O O . VAL A 1 100 ? -2.178 -9.547 -3.172 1 98.62 100 VAL A O 1
ATOM 825 N N . LEU A 1 101 ? -1.353 -11.438 -4.027 1 97.69 101 LEU A N 1
ATOM 826 C CA . LEU A 1 101 ? -2.576 -11.828 -4.715 1 97.69 101 LEU A CA 1
ATOM 827 C C . LEU A 1 101 ? -3.242 -13.008 -4.02 1 97.69 101 LEU A C 1
ATOM 829 O O . LEU A 1 101 ? -2.619 -14.055 -3.828 1 97.69 101 LEU A O 1
ATOM 833 N N . TYR A 1 102 ? -4.508 -12.789 -3.648 1 97.38 102 TYR A N 1
ATOM 834 C CA . TYR A 1 102 ? -5.277 -13.852 -3.004 1 97.38 102 TYR A CA 1
ATOM 835 C C . TYR A 1 102 ? -6.113 -14.617 -4.023 1 97.38 102 TYR A C 1
ATOM 837 O O . TYR A 1 102 ? -6.469 -14.07 -5.074 1 97.38 102 TYR A O 1
ATOM 845 N N . ASP A 1 103 ? -6.434 -15.938 -3.643 1 96.62 103 ASP A N 1
ATOM 846 C CA . ASP A 1 103 ? -7.141 -16.844 -4.531 1 96.62 103 ASP A CA 1
ATOM 847 C C . ASP A 1 103 ? -6.469 -16.922 -5.902 1 96.62 103 ASP A C 1
ATOM 849 O O . ASP A 1 103 ? -7.141 -16.844 -6.934 1 96.62 103 ASP A O 1
ATOM 853 N N . PHE A 1 104 ? -5.188 -16.906 -5.805 1 96.62 104 PHE A N 1
ATOM 854 C CA . PHE A 1 104 ? -4.336 -16.906 -6.988 1 96.62 104 PHE A CA 1
ATOM 855 C C . PHE A 1 104 ? -3.072 -17.734 -6.742 1 96.62 104 PHE A C 1
ATOM 857 O O . PHE A 1 104 ? -2.281 -17.406 -5.852 1 96.62 104 PHE A O 1
ATOM 864 N N . LYS A 1 105 ? -2.906 -18.734 -7.453 1 96.81 105 LYS A N 1
ATOM 865 C CA . LYS A 1 105 ? -1.687 -19.531 -7.406 1 96.81 105 LYS A CA 1
ATOM 866 C C . LYS A 1 105 ? -0.824 -19.297 -8.641 1 96.81 105 LYS A C 1
ATOM 868 O O . LYS A 1 105 ? -1.159 -19.75 -9.742 1 96.81 105 LYS A O 1
ATOM 873 N N . TYR A 1 106 ? 0.281 -18.594 -8.438 1 96.81 106 TYR A N 1
ATOM 874 C CA . TYR A 1 106 ? 1.198 -18.312 -9.539 1 96.81 106 TYR A CA 1
ATOM 875 C C . TYR A 1 106 ? 1.96 -19.578 -9.938 1 96.81 106 TYR A C 1
ATOM 877 O O . TYR A 1 106 ? 2.398 -20.344 -9.078 1 96.81 106 TYR A O 1
ATOM 885 N N . ASN A 1 107 ? 2.18 -19.797 -11.219 1 94.12 107 ASN A N 1
ATOM 886 C CA . ASN A 1 107 ? 2.795 -21.016 -11.727 1 94.12 107 ASN A CA 1
ATOM 887 C C . ASN A 1 107 ? 4.316 -20.906 -11.75 1 94.12 107 ASN A C 1
ATOM 889 O O . ASN A 1 107 ? 5 -21.812 -12.242 1 94.12 107 ASN A O 1
ATOM 893 N N . GLU A 1 108 ? 4.836 -19.906 -11.273 1 92.69 108 GLU A N 1
ATOM 894 C CA . GLU A 1 108 ? 6.266 -19.734 -11.039 1 92.69 108 GLU A CA 1
ATOM 895 C C . GLU A 1 108 ? 7.059 -19.844 -12.344 1 92.69 108 GLU A C 1
ATOM 897 O O . GLU A 1 108 ? 8.094 -20.5 -12.391 1 92.69 108 GLU A O 1
ATOM 902 N N . VAL A 1 109 ? 6.566 -19.172 -13.352 1 93.62 109 VAL A N 1
ATOM 903 C CA . VAL A 1 109 ? 7.227 -19.219 -14.656 1 93.62 109 VAL A CA 1
ATOM 904 C C . VAL A 1 109 ? 8.477 -18.344 -14.625 1 93.62 109 VAL A C 1
ATOM 906 O O . VAL A 1 109 ? 9.445 -18.609 -15.352 1 93.62 109 VAL A O 1
ATOM 909 N N . LYS A 1 110 ? 8.453 -17.344 -13.867 1 95.69 110 LYS A N 1
ATOM 910 C CA . LYS A 1 110 ? 9.523 -16.359 -13.727 1 95.69 110 LYS A CA 1
ATOM 911 C C . LYS A 1 110 ? 9.672 -15.914 -12.273 1 95.69 110 LYS A C 1
ATOM 913 O O . LYS A 1 110 ? 8.672 -15.672 -11.586 1 95.69 110 LYS A O 1
ATOM 918 N N . ARG A 1 111 ? 10.836 -15.812 -11.828 1 96 111 ARG A N 1
ATOM 919 C CA . ARG A 1 111 ? 11.055 -15.516 -10.414 1 96 111 ARG A CA 1
ATOM 920 C C . ARG A 1 111 ? 11.289 -14.031 -10.195 1 96 111 ARG A C 1
ATOM 922 O O . ARG A 1 111 ? 10.938 -13.484 -9.141 1 96 111 ARG A O 1
ATOM 929 N N . GLU A 1 112 ? 11.93 -13.422 -11.117 1 97.19 112 GLU A N 1
ATOM 930 C CA . GLU A 1 112 ? 12.281 -12.008 -10.969 1 97.19 112 GLU A CA 1
ATOM 931 C C . GLU A 1 112 ? 11.938 -11.219 -12.227 1 97.19 112 GLU A C 1
ATOM 933 O O . GLU A 1 112 ? 11.875 -11.781 -13.32 1 97.19 112 GLU A O 1
ATOM 938 N N . ASP A 1 113 ? 11.656 -9.992 -11.969 1 96.75 113 ASP A N 1
ATOM 939 C CA . ASP A 1 113 ? 11.414 -9.07 -13.07 1 96.75 113 ASP A CA 1
ATOM 940 C C . ASP A 1 113 ? 12.023 -7.699 -12.781 1 96.75 113 ASP A C 1
ATOM 942 O O . ASP A 1 113 ? 12.211 -7.328 -11.625 1 96.75 113 ASP A O 1
ATOM 946 N N . MET A 1 114 ? 12.398 -7.035 -13.883 1 95.56 114 MET A N 1
ATOM 947 C CA . MET A 1 114 ? 12.891 -5.664 -13.812 1 95.56 114 MET A CA 1
ATOM 948 C C . MET A 1 114 ? 12.148 -4.77 -14.797 1 95.56 114 MET A C 1
ATOM 950 O O . MET A 1 114 ? 11.883 -5.168 -15.93 1 95.56 114 MET A O 1
ATOM 954 N N . PHE A 1 115 ? 11.781 -3.57 -14.297 1 92.88 115 PHE A N 1
ATOM 955 C CA . PHE A 1 115 ? 11.07 -2.598 -15.117 1 92.88 115 PHE A CA 1
ATOM 956 C C . PHE A 1 115 ? 11.383 -1.176 -14.664 1 92.88 115 PHE A C 1
ATOM 958 O O . PHE A 1 115 ? 11 -0.767 -13.57 1 92.88 115 PHE A O 1
ATOM 965 N N . ASP A 1 116 ? 12.078 -0.428 -15.578 1 95 116 ASP A N 1
ATOM 966 C CA . ASP A 1 116 ? 12.328 0.988 -15.328 1 95 116 ASP A CA 1
ATO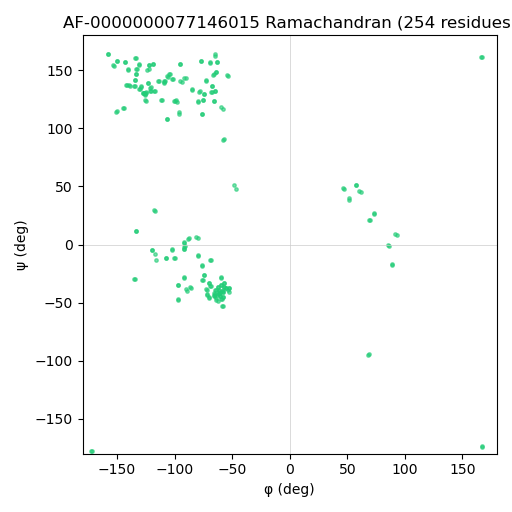M 967 C C . ASP A 1 116 ? 12.844 1.213 -13.906 1 95 116 ASP A C 1
ATOM 969 O O . ASP A 1 116 ? 12.281 2.012 -13.156 1 95 116 ASP A O 1
ATOM 973 N N . GLY A 1 117 ? 13.781 0.501 -13.438 1 95.38 117 GLY A N 1
ATOM 974 C CA . GLY A 1 117 ? 14.422 0.653 -12.141 1 95.38 117 GLY A CA 1
ATOM 975 C C . GLY A 1 117 ? 13.734 -0.126 -11.039 1 95.38 117 GLY A C 1
ATOM 976 O O . GLY A 1 117 ? 14.273 -0.268 -9.938 1 95.38 117 GLY A O 1
ATOM 977 N N . LEU A 1 118 ? 12.57 -0.494 -11.312 1 97.5 118 LEU A N 1
ATOM 978 C CA . LEU A 1 118 ? 11.836 -1.34 -10.383 1 97.5 118 LEU A CA 1
ATOM 979 C C . LEU A 1 118 ? 12.289 -2.791 -10.492 1 97.5 118 LEU A C 1
ATOM 981 O O . LEU A 1 118 ? 12.477 -3.311 -11.594 1 97.5 118 LEU A O 1
ATOM 985 N N . GLU A 1 119 ? 12.578 -3.408 -9.312 1 98.38 119 GLU A N 1
ATOM 986 C CA . GLU A 1 119 ? 12.898 -4.828 -9.203 1 98.38 119 GLU A CA 1
ATOM 987 C C . GLU A 1 119 ? 11.859 -5.566 -8.367 1 98.38 119 GLU A C 1
ATOM 989 O O . GLU A 1 119 ? 11.484 -5.105 -7.285 1 98.38 119 GLU A O 1
ATOM 994 N N . VAL A 1 120 ? 11.398 -6.656 -8.852 1 98.5 120 VAL A N 1
ATOM 995 C CA . VAL A 1 120 ? 10.383 -7.426 -8.148 1 98.5 120 VAL A CA 1
ATOM 996 C C . VAL A 1 120 ? 10.75 -8.906 -8.156 1 98.5 120 VAL A C 1
ATOM 998 O O . VAL A 1 120 ? 11.227 -9.43 -9.172 1 98.5 120 VAL A O 1
ATOM 1001 N N . THR A 1 121 ? 10.594 -9.562 -7.027 1 98.5 121 THR A N 1
ATOM 1002 C CA . THR A 1 121 ? 10.922 -10.977 -6.859 1 98.5 121 THR A CA 1
ATOM 1003 C C . THR A 1 121 ? 9.719 -11.75 -6.34 1 98.5 121 THR A C 1
ATOM 1005 O O . THR A 1 121 ? 9.062 -11.328 -5.383 1 98.5 121 THR A O 1
ATOM 1008 N N . PHE A 1 122 ? 9.445 -12.828 -6.992 1 98.62 122 PHE A N 1
ATOM 1009 C CA . PHE A 1 122 ? 8.445 -13.766 -6.5 1 98.62 122 PHE A CA 1
ATOM 1010 C C . PHE A 1 122 ? 8.977 -14.562 -5.316 1 98.62 122 PHE A C 1
ATOM 1012 O O . PHE A 1 122 ? 10.055 -15.164 -5.402 1 98.62 122 PHE A O 1
ATOM 1019 N N . ILE A 1 123 ? 8.25 -14.625 -4.234 1 98.56 123 ILE A N 1
ATOM 1020 C CA . ILE A 1 123 ? 8.711 -15.289 -3.021 1 98.56 123 ILE A CA 1
ATOM 1021 C C . ILE A 1 123 ? 8.148 -16.703 -2.963 1 98.56 123 ILE A C 1
ATOM 1023 O O . ILE A 1 123 ? 8.875 -17.656 -2.668 1 98.56 123 ILE A O 1
ATOM 1027 N N . GLY A 1 124 ? 6.793 -16.766 -3.232 1 98.25 124 GLY A N 1
ATOM 1028 C CA . GLY A 1 124 ? 6.176 -18.094 -3.18 1 98.25 124 GLY A CA 1
ATOM 1029 C C . GLY A 1 124 ? 4.66 -18.031 -3.164 1 98.25 124 GLY A C 1
ATOM 1030 O O . GLY A 1 124 ? 4.07 -16.969 -2.98 1 98.25 124 GLY A O 1
ATOM 1031 N N . SER A 1 125 ? 4.078 -19.172 -3.504 1 97.94 125 SER A N 1
ATOM 1032 C CA . SER A 1 125 ? 2.646 -19.391 -3.35 1 97.94 125 SER A CA 1
ATOM 1033 C C . SER A 1 125 ? 2.361 -20.375 -2.225 1 97.94 125 SER A C 1
ATOM 1035 O O . SER A 1 125 ? 3.078 -21.375 -2.066 1 97.94 125 SER A O 1
ATOM 1037 N N . MET A 1 126 ? 1.314 -20.062 -1.453 1 97.81 126 MET A N 1
ATOM 1038 C CA . MET A 1 126 ? 1.015 -20.906 -0.298 1 97.81 126 MET A CA 1
ATOM 1039 C C . MET A 1 126 ? -0.468 -20.844 0.053 1 97.81 126 MET A C 1
ATOM 1041 O O . MET A 1 126 ? -1.138 -19.844 -0.246 1 97.81 126 MET A O 1
ATOM 1045 N N . PRO A 1 127 ? -0.923 -21.875 0.667 1 97.12 127 PRO A N 1
ATOM 1046 C CA . PRO A 1 127 ? -2.291 -21.781 1.184 1 97.12 127 PRO A CA 1
ATOM 1047 C C . PRO A 1 127 ? -2.422 -20.781 2.324 1 97.12 127 PRO A C 1
ATOM 1049 O O . PRO A 1 127 ? -1.518 -20.656 3.154 1 97.12 127 PRO A O 1
ATOM 1052 N N . TYR A 1 128 ? -3.424 -20 2.314 1 96 128 TYR A N 1
ATOM 1053 C CA . TYR A 1 128 ? -3.635 -19.047 3.393 1 96 128 TYR A CA 1
ATOM 1054 C C . TYR A 1 128 ? -4.926 -19.344 4.145 1 96 128 TYR A C 1
ATOM 1056 O O . TYR A 1 128 ? -5.234 -18.688 5.148 1 96 128 TYR A O 1
ATOM 1064 N N . ARG A 1 129 ? -5.793 -20.281 3.691 1 87.5 129 ARG A N 1
ATOM 1065 C CA . ARG A 1 129 ? -6.957 -20.844 4.355 1 87.5 129 ARG A CA 1
ATOM 1066 C C . ARG A 1 129 ? -6.973 -22.375 4.219 1 87.5 129 ARG A C 1
ATOM 1068 O O . ARG A 1 129 ? -6.43 -22.922 3.254 1 87.5 129 ARG A O 1
ATOM 1075 N N . MET B 1 1 ? 9.023 26.844 7.496 1 41.19 1 MET B N 1
ATOM 1076 C CA . MET B 1 1 ? 9.258 25.984 8.656 1 41.19 1 MET B CA 1
ATOM 1077 C C . MET B 1 1 ? 9.141 24.516 8.281 1 41.19 1 MET B C 1
ATOM 1079 O O . MET B 1 1 ? 8.156 24.109 7.668 1 41.19 1 MET B O 1
ATOM 1083 N N . GLU B 1 2 ? 10.125 23.859 7.898 1 49.31 2 GLU B N 1
ATOM 1084 C CA . GLU B 1 2 ? 10.219 22.516 7.332 1 49.31 2 GLU B CA 1
ATOM 1085 C C . GLU B 1 2 ? 9.617 21.484 8.273 1 49.31 2 GLU B C 1
ATOM 1087 O O . GLU B 1 2 ? 9.875 21.5 9.484 1 49.31 2 GLU B O 1
ATOM 1092 N N . TYR B 1 3 ? 8.258 21.203 8.10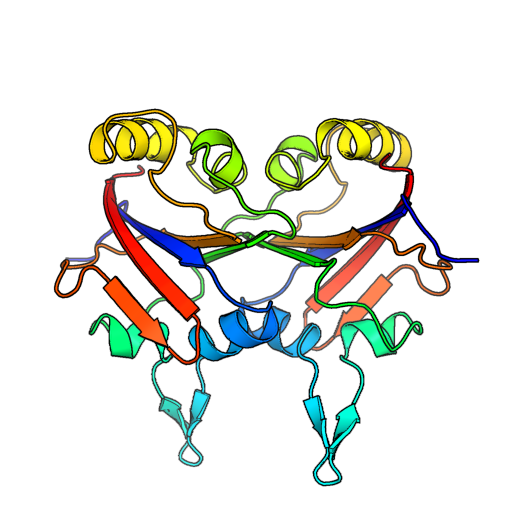9 1 65.44 3 TYR B N 1
ATOM 1093 C CA . TYR B 1 3 ? 7.445 20.344 8.953 1 65.44 3 TYR B CA 1
ATOM 1094 C C . TYR B 1 3 ? 8.148 19.016 9.203 1 65.44 3 TYR B C 1
ATOM 1096 O O . TYR B 1 3 ? 7.52 17.953 9.156 1 65.44 3 TYR B O 1
ATOM 1104 N N . SER B 1 4 ? 9.469 19.219 9.656 1 78.62 4 SER B N 1
ATOM 1105 C CA . SER B 1 4 ? 10.328 18.078 9.984 1 78.62 4 SER B CA 1
ATOM 1106 C C . SER B 1 4 ? 9.789 17.312 11.188 1 78.62 4 SER B C 1
ATOM 1108 O O . SER B 1 4 ? 9.289 17.922 12.141 1 78.62 4 SER B O 1
ATOM 1110 N N . GLU B 1 5 ? 9.539 16.078 11.109 1 93.25 5 GLU B N 1
ATOM 1111 C CA . GLU B 1 5 ? 9.25 15.109 12.164 1 93.25 5 GLU B CA 1
ATOM 1112 C C . GLU B 1 5 ? 7.746 15.008 12.414 1 93.25 5 GLU B C 1
ATOM 1114 O O . GLU B 1 5 ? 7.324 14.57 13.492 1 93.25 5 GLU B O 1
ATOM 1119 N N . MET B 1 6 ? 7.004 15.656 11.516 1 97.25 6 MET B N 1
ATOM 1120 C CA . MET B 1 6 ? 5.551 15.5 11.594 1 97.25 6 MET B CA 1
ATOM 1121 C C . MET B 1 6 ? 5.051 14.523 10.539 1 97.25 6 MET B C 1
ATOM 1123 O O . MET B 1 6 ? 5.559 14.492 9.422 1 97.25 6 MET B O 1
ATOM 1127 N N . ALA B 1 7 ? 4.094 13.766 10.938 1 98.12 7 ALA B N 1
ATOM 1128 C CA . ALA B 1 7 ? 3.4 12.891 9.992 1 98.12 7 ALA B CA 1
ATOM 1129 C C . ALA B 1 7 ? 1.911 13.219 9.93 1 98.12 7 ALA B C 1
ATOM 1131 O O . ALA B 1 7 ? 1.286 13.5 10.953 1 98.12 7 ALA B O 1
ATOM 1132 N N . SER B 1 8 ? 1.36 13.289 8.789 1 98.44 8 SER B N 1
ATOM 1133 C CA . SER B 1 8 ? -0.081 13.422 8.602 1 98.44 8 SER B CA 1
ATOM 1134 C C . SER B 1 8 ? -0.684 12.133 8.055 1 98.44 8 SER B C 1
ATOM 1136 O O . SER B 1 8 ? -0.095 11.484 7.18 1 98.44 8 SER B O 1
ATOM 1138 N N . VAL B 1 9 ? -1.879 11.773 8.555 1 98.75 9 VAL B N 1
ATOM 1139 C CA . VAL B 1 9 ? -2.447 10.453 8.312 1 98.75 9 VAL B CA 1
ATOM 1140 C C . VAL B 1 9 ? -3.855 10.594 7.738 1 98.75 9 VAL B C 1
ATOM 1142 O O . VAL B 1 9 ? -4.672 11.359 8.258 1 98.75 9 VAL B O 1
ATOM 1145 N N . TRP B 1 10 ? -4.07 9.852 6.609 1 98.75 10 TRP B N 1
ATOM 1146 C CA . TRP B 1 10 ? -5.398 9.711 6.02 1 98.75 10 TRP B CA 1
ATOM 1147 C C . TRP B 1 10 ? -5.797 8.242 5.914 1 98.75 10 TRP B C 1
ATOM 1149 O O . TRP B 1 10 ? -4.965 7.391 5.59 1 98.75 10 TRP B O 1
ATOM 1159 N N . PHE B 1 11 ? -7.066 7.945 6.223 1 98.81 11 PHE B N 1
ATOM 1160 C CA . PHE B 1 11 ? -7.672 6.648 5.957 1 98.81 11 PHE B CA 1
ATOM 1161 C C . PHE B 1 11 ? -8.852 6.785 5.004 1 98.81 11 PHE B C 1
ATOM 1163 O O . PHE B 1 11 ? -9.43 7.867 4.879 1 98.81 11 PHE B O 1
ATOM 1170 N N . GLY B 1 12 ? -9.148 5.645 4.281 1 98.62 12 GLY B N 1
ATOM 1171 C CA . GLY B 1 12 ? -10.297 5.758 3.393 1 98.62 12 GLY B CA 1
ATOM 1172 C C . GLY B 1 12 ? -10.703 4.438 2.766 1 98.62 12 GLY B C 1
ATOM 1173 O O . GLY B 1 12 ? -10.188 3.383 3.141 1 98.62 12 GLY B O 1
ATOM 1174 N N . ILE B 1 13 ? -11.727 4.535 1.915 1 98.44 13 ILE B N 1
ATOM 1175 C CA . ILE B 1 13 ? -12.242 3.387 1.178 1 98.44 13 ILE B CA 1
ATOM 1176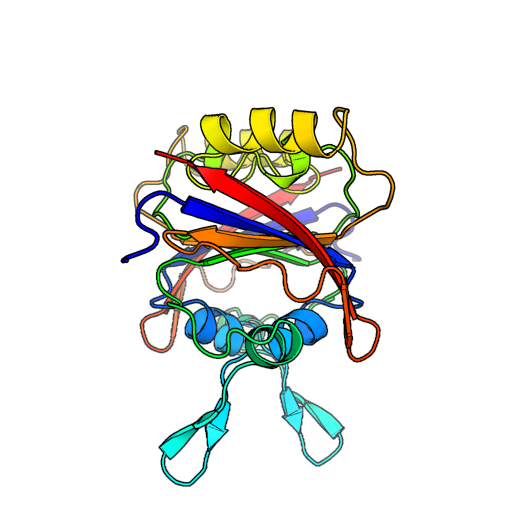 C C . ILE B 1 13 ? -12.258 3.699 -0.317 1 98.44 13 ILE B C 1
ATOM 1178 O O . ILE B 1 13 ? -12.648 4.797 -0.724 1 98.44 13 ILE B O 1
ATOM 1182 N N . SER B 1 14 ? -11.711 2.814 -1.07 1 97.75 14 SER B N 1
ATOM 1183 C CA . SER B 1 14 ? -11.719 2.908 -2.527 1 97.75 14 SER B CA 1
ATOM 1184 C C . SER B 1 14 ? -12.336 1.666 -3.158 1 97.75 14 SER B C 1
ATOM 1186 O O . SER B 1 14 ? -12.227 0.566 -2.613 1 97.75 14 SER B O 1
ATOM 1188 N N . LYS B 1 15 ? -12.922 1.81 -4.27 1 95.81 15 LYS B N 1
ATOM 1189 C CA . LYS B 1 15 ? -13.602 0.688 -4.914 1 95.81 15 LYS B CA 1
ATOM 1190 C C . LYS B 1 15 ? -12.594 -0.293 -5.512 1 95.81 15 LYS B C 1
ATOM 1192 O O . LYS B 1 15 ? -12.922 -1.459 -5.746 1 95.81 15 LYS B O 1
ATOM 1197 N N . SER B 1 16 ? -11.414 0.187 -5.852 1 94.19 16 SER B N 1
ATOM 1198 C CA . SER B 1 16 ? -10.367 -0.661 -6.406 1 94.19 16 SER B CA 1
ATOM 1199 C C . SER B 1 16 ? -8.992 -0.031 -6.211 1 94.19 16 SER B C 1
ATOM 1201 O O . SER B 1 16 ? -8.883 1.16 -5.918 1 94.19 16 SER B O 1
ATOM 1203 N N . LEU B 1 17 ? -7.996 -0.866 -6.379 1 95.38 17 LEU B N 1
ATOM 1204 C CA . LEU B 1 17 ? -6.633 -0.35 -6.371 1 95.38 17 LEU B CA 1
ATOM 1205 C C . LEU B 1 17 ? -6.449 0.715 -7.449 1 95.38 17 LEU B C 1
ATOM 1207 O O . LEU B 1 17 ? -5.82 1.748 -7.203 1 95.38 17 LEU B O 1
ATOM 1211 N N . GLN B 1 18 ? -7 0.529 -8.617 1 92.44 18 GLN B N 1
ATOM 1212 C CA . GLN B 1 18 ? -6.875 1.464 -9.734 1 92.44 18 GLN B CA 1
ATOM 1213 C C . GLN B 1 18 ? -7.484 2.818 -9.383 1 92.44 18 GLN B C 1
ATOM 1215 O O . GLN B 1 18 ? -6.938 3.863 -9.75 1 92.44 18 GLN B O 1
ATOM 1220 N N . ASN B 1 19 ? -8.609 2.715 -8.758 1 94.88 19 ASN B N 1
ATOM 1221 C CA . ASN B 1 19 ? -9.258 3.934 -8.289 1 94.88 19 ASN B CA 1
ATOM 1222 C C . ASN B 1 19 ? -8.352 4.727 -7.352 1 94.88 19 ASN B C 1
ATOM 1224 O O . ASN B 1 19 ? -8.211 5.945 -7.496 1 94.88 19 ASN B O 1
ATOM 1228 N N . LEU B 1 20 ? -7.723 4.086 -6.43 1 96.5 20 LEU B N 1
ATOM 1229 C CA . LEU B 1 20 ? -6.805 4.723 -5.492 1 96.5 20 LEU B CA 1
ATOM 1230 C C . LEU B 1 20 ? -5.582 5.273 -6.219 1 96.5 20 LEU B C 1
ATOM 1232 O O . LEU B 1 20 ? -5.141 6.391 -5.941 1 96.5 20 LEU B O 1
ATOM 1236 N N . GLU B 1 21 ? -5.078 4.551 -7.117 1 93.75 21 GLU B N 1
ATOM 1237 C CA . GLU B 1 21 ? -3.916 4.988 -7.891 1 93.75 21 GLU B CA 1
ATOM 1238 C C . GLU B 1 21 ? -4.211 6.281 -8.648 1 93.75 21 GLU B C 1
ATOM 1240 O O . GLU B 1 21 ? -3.391 7.199 -8.656 1 93.75 21 GLU B O 1
ATOM 1245 N N . GLU B 1 22 ? -5.301 6.312 -9.273 1 91.81 22 GLU B N 1
ATOM 1246 C CA . GLU B 1 22 ? -5.695 7.523 -9.984 1 91.81 22 GLU B CA 1
ATOM 1247 C C . GLU B 1 22 ? -5.742 8.727 -9.047 1 91.81 22 GLU B C 1
ATOM 1249 O O . GLU B 1 22 ? -5.402 9.844 -9.445 1 91.81 22 GLU B O 1
ATOM 1254 N N . TYR B 1 23 ? -6.16 8.461 -7.875 1 94.81 23 TYR B N 1
ATOM 1255 C CA . TYR B 1 23 ? -6.34 9.516 -6.883 1 94.81 23 TYR B CA 1
ATOM 1256 C C . TYR B 1 23 ? -4.996 10.086 -6.445 1 94.81 23 TYR B C 1
ATOM 1258 O O . TYR B 1 23 ? -4.863 11.297 -6.242 1 94.81 23 TYR B O 1
ATOM 1266 N N . VAL B 1 24 ? -3.973 9.25 -6.352 1 95.06 24 VAL B N 1
ATOM 1267 C CA . VAL B 1 24 ? -2.701 9.711 -5.801 1 95.06 24 VAL B CA 1
ATOM 1268 C C . VAL B 1 24 ? -1.706 9.961 -6.934 1 95.06 24 VAL B C 1
ATOM 1270 O O . VAL B 1 24 ? -0.604 10.461 -6.699 1 95.06 24 VAL B O 1
ATOM 1273 N N . ASP B 1 25 ? -2.098 9.656 -8.102 1 90.19 25 ASP B N 1
ATOM 1274 C CA . ASP B 1 25 ? -1.214 9.781 -9.258 1 90.19 25 ASP B CA 1
ATOM 1275 C C . ASP B 1 25 ? -0.901 11.242 -9.562 1 90.19 25 ASP B C 1
ATOM 1277 O O . ASP B 1 25 ? -1.802 12.086 -9.578 1 90.19 25 ASP B O 1
ATOM 1281 N N . ILE B 1 26 ? 0.366 11.492 -9.734 1 84.69 26 ILE B N 1
ATOM 1282 C CA . ILE B 1 26 ? 0.824 12.82 -10.109 1 84.69 26 ILE B CA 1
ATOM 1283 C C . ILE B 1 26 ? 1.02 12.891 -11.625 1 84.69 26 ILE B C 1
ATOM 1285 O O . ILE B 1 26 ? 1.756 12.086 -12.195 1 84.69 26 ILE B O 1
ATOM 1289 N N . ASP B 1 27 ? 0.207 13.664 -12.375 1 72.88 27 ASP B N 1
ATOM 1290 C CA . ASP B 1 27 ? 0.235 13.727 -13.836 1 72.88 27 ASP B CA 1
ATOM 1291 C C . ASP B 1 27 ? 1.121 14.875 -14.312 1 72.88 27 ASP B C 1
ATOM 1293 O O . ASP B 1 27 ? 1.39 15.82 -13.562 1 72.88 27 ASP 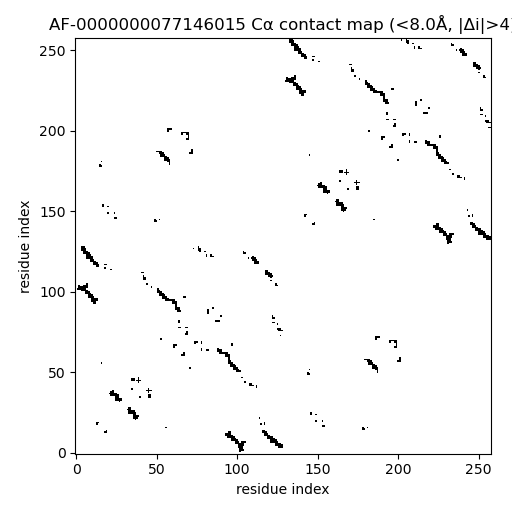B O 1
ATOM 1297 N N . TYR B 1 28 ? 1.84 14.57 -15.352 1 63.62 28 TYR B N 1
ATOM 1298 C CA . TYR B 1 28 ? 2.623 15.617 -16 1 63.62 28 TYR B CA 1
ATOM 1299 C C . TYR B 1 28 ? 1.885 16.172 -17.219 1 63.62 28 TYR B C 1
ATOM 1301 O O . TYR B 1 28 ? 1.169 15.453 -17.906 1 63.62 28 TYR B O 1
ATOM 1309 N N . THR B 1 29 ? 1.649 17.453 -17.234 1 60.81 29 THR B N 1
ATOM 1310 C CA . THR B 1 29 ? 1.062 18.078 -18.406 1 60.81 29 THR B CA 1
ATOM 1311 C C . THR B 1 29 ? 2.008 17.984 -19.609 1 60.81 29 THR B C 1
ATOM 1313 O O . THR B 1 29 ? 3.182 17.641 -19.453 1 60.81 29 THR B O 1
ATOM 1316 N N . ILE B 1 30 ? 1.441 18.172 -20.734 1 57.12 30 ILE B N 1
ATOM 1317 C CA . ILE B 1 30 ? 2.15 18.219 -22.016 1 57.12 30 ILE B CA 1
ATOM 1318 C C . ILE B 1 30 ? 3.299 19.234 -21.922 1 57.12 30 ILE B C 1
ATOM 1320 O O . ILE B 1 30 ? 4.375 19 -22.484 1 57.12 30 ILE B O 1
ATOM 1324 N N . ASP B 1 31 ? 3.088 20.266 -21.344 1 58.75 31 ASP B N 1
ATOM 1325 C CA . ASP B 1 31 ? 4.129 21.297 -21.266 1 58.75 31 ASP B CA 1
ATOM 1326 C C . ASP B 1 31 ? 5.145 20.953 -20.188 1 58.75 31 ASP B C 1
ATOM 1328 O O . ASP B 1 31 ? 6.062 21.734 -19.922 1 58.75 31 ASP B O 1
ATOM 1332 N N . GLY B 1 32 ? 4.996 19.875 -19.672 1 56.66 32 GLY B N 1
ATOM 1333 C CA . GLY B 1 32 ? 5.984 19.406 -18.719 1 56.66 32 GLY B CA 1
ATOM 1334 C C . GLY B 1 32 ? 5.711 19.891 -17.297 1 56.66 32 GLY B C 1
ATOM 1335 O O . GLY B 1 32 ? 6.551 19.734 -16.422 1 56.66 32 GLY B O 1
ATOM 1336 N N . ASP B 1 33 ? 4.715 20.625 -17.188 1 58.47 33 ASP B N 1
ATOM 1337 C CA . ASP B 1 33 ? 4.43 21.109 -15.836 1 58.47 33 ASP B CA 1
ATOM 1338 C C . ASP B 1 33 ? 3.732 20.047 -15 1 58.47 33 ASP B C 1
ATOM 1340 O O . ASP B 1 33 ? 2.898 19.297 -15.516 1 58.47 33 ASP B O 1
ATOM 1344 N N . SER B 1 34 ? 4.379 19.781 -13.938 1 59.62 34 SER B N 1
ATOM 1345 C CA . SER B 1 34 ? 3.744 18.844 -13.016 1 59.62 34 SER B CA 1
ATOM 1346 C C . SER B 1 34 ? 2.377 19.344 -12.57 1 59.62 34 SER B C 1
ATOM 1348 O O . SER B 1 34 ? 2.225 20.531 -12.234 1 59.62 34 SER B O 1
ATOM 1350 N N . VAL B 1 35 ? 1.33 18.469 -13 1 71.81 35 VAL B N 1
ATOM 1351 C CA . VAL B 1 35 ? 0.02 18.719 -12.406 1 71.81 35 VAL B CA 1
ATOM 1352 C C . VAL B 1 35 ? -0.073 18 -11.055 1 71.81 35 VAL B C 1
ATOM 1354 O O . VAL B 1 35 ? 0.512 16.938 -10.867 1 71.81 35 VAL B O 1
ATOM 1357 N N . HIS B 1 36 ? -0.53 18.641 -10.008 1 86.19 36 HIS B N 1
ATOM 1358 C CA . HIS B 1 36 ? -0.789 18.094 -8.68 1 86.19 36 HIS B CA 1
ATOM 1359 C C . HIS B 1 36 ? -1.7 16.875 -8.758 1 86.19 36 HIS B C 1
ATOM 1361 O O . HIS B 1 36 ? -2.486 16.734 -9.695 1 86.19 36 HIS B O 1
ATOM 1367 N N . SER B 1 37 ? -1.499 15.906 -7.902 1 92.31 37 SER B N 1
ATOM 1368 C CA . SER B 1 37 ? -2.428 14.789 -7.793 1 92.31 37 SER B CA 1
ATOM 1369 C C . SER B 1 37 ? -3.807 15.25 -7.344 1 92.31 37 SER B C 1
ATOM 1371 O O . SER B 1 37 ? -3.949 16.344 -6.785 1 92.31 37 SER B O 1
ATOM 1373 N N . LYS B 1 38 ? -4.781 14.492 -7.637 1 94 38 LYS B N 1
ATOM 1374 C CA . LYS B 1 38 ? -6.109 14.773 -7.094 1 94 38 LYS B CA 1
ATOM 1375 C C . LYS B 1 38 ? -6.078 14.852 -5.57 1 94 38 LYS B C 1
ATOM 1377 O O . LYS B 1 38 ? -6.742 15.695 -4.973 1 94 38 LYS B O 1
ATOM 1382 N N . PHE B 1 39 ? -5.277 14 -4.941 1 96.19 39 PHE B N 1
ATOM 1383 C CA . PHE B 1 39 ? -5.098 13.992 -3.494 1 96.19 39 PHE B CA 1
ATOM 1384 C C . PHE B 1 39 ? -4.598 15.344 -3.002 1 96.19 39 PHE B C 1
ATOM 1386 O O . PHE B 1 39 ? -5.219 15.961 -2.135 1 96.19 39 PHE B O 1
ATOM 1393 N N . GLY B 1 40 ? -3.574 15.781 -3.572 1 95 40 GLY B N 1
ATOM 1394 C CA . GLY B 1 40 ? -2.994 17.062 -3.188 1 95 40 GLY B CA 1
ATOM 1395 C C . GLY B 1 40 ? -3.908 18.234 -3.465 1 95 40 GLY B C 1
ATOM 1396 O O . GLY B 1 40 ? -3.99 19.172 -2.662 1 95 40 GLY B O 1
ATOM 1397 N N . THR B 1 41 ? -4.562 18.188 -4.535 1 93.62 41 THR B N 1
ATOM 1398 C CA . THR B 1 41 ? -5.465 19.266 -4.922 1 93.62 41 THR B CA 1
ATOM 1399 C C . THR B 1 41 ? -6.695 19.297 -4.02 1 93.62 41 THR B C 1
ATOM 1401 O O . THR B 1 41 ? -7.113 20.359 -3.564 1 93.62 41 THR B O 1
ATOM 1404 N N . SER B 1 42 ? -7.273 18.125 -3.777 1 94.31 42 SER B N 1
ATOM 1405 C CA . SER B 1 42 ? -8.492 18.031 -2.975 1 94.31 42 SER B CA 1
ATOM 1406 C C . SER B 1 42 ? -8.258 18.547 -1.559 1 94.31 42 SER B C 1
ATOM 1408 O O . SER B 1 42 ? -9.102 19.266 -1.009 1 94.31 42 SER B O 1
ATOM 1410 N N . PHE B 1 43 ? -7.18 18.25 -0.952 1 97.06 43 PHE B N 1
ATOM 1411 C CA . PHE B 1 43 ? -6.871 18.688 0.408 1 97.06 43 PHE B CA 1
ATOM 1412 C C . PHE B 1 43 ? -6.105 20 0.4 1 97.06 43 PHE B C 1
ATOM 1414 O O . PHE B 1 43 ? -5.652 20.469 1.447 1 97.06 43 PHE B O 1
ATOM 1421 N N . GLU B 1 44 ? -5.859 20.562 -0.705 1 94.88 44 GLU B N 1
ATOM 1422 C CA . GLU B 1 44 ? -5.465 21.938 -0.927 1 94.88 44 GLU B CA 1
ATOM 1423 C C . GLU B 1 44 ? -4.02 22.188 -0.499 1 94.88 44 GLU B C 1
ATOM 1425 O O . GLU B 1 44 ? -3.672 23.266 -0.043 1 94.88 44 GLU B O 1
ATOM 1430 N N . PHE B 1 45 ? -3.176 21.109 -0.528 1 93.94 45 PHE B N 1
ATOM 1431 C CA . PHE B 1 45 ? -1.76 21.344 -0.275 1 93.94 45 PHE B CA 1
ATOM 1432 C C . PHE B 1 45 ? -0.95 21.219 -1.559 1 93.94 45 PHE B C 1
ATOM 1434 O O . PHE B 1 45 ? 0.216 21.609 -1.607 1 93.94 45 PHE B O 1
ATOM 1441 N N . GLY B 1 46 ? -1.551 20.719 -2.564 1 90.88 46 GLY B N 1
ATOM 1442 C CA . GLY B 1 46 ? -0.912 20.625 -3.867 1 90.88 46 GLY B CA 1
ATOM 1443 C C . GLY B 1 46 ? 0.222 19.625 -3.906 1 90.88 46 GLY B C 1
ATOM 1444 O O . GLY B 1 46 ? -0.011 18.422 -4.086 1 90.88 46 GLY B O 1
ATOM 1445 N N . TYR B 1 47 ? 1.424 20.188 -3.682 1 89.31 47 TYR B N 1
ATOM 1446 C CA . TYR B 1 47 ? 2.615 19.359 -3.824 1 89.31 47 TYR B CA 1
ATOM 1447 C C . TYR B 1 47 ? 2.994 18.719 -2.494 1 89.31 47 TYR B C 1
ATOM 1449 O O . TYR B 1 47 ? 2.877 19.344 -1.44 1 89.31 47 TYR B O 1
ATOM 1457 N N . TYR B 1 48 ? 3.479 17.453 -2.611 1 91.19 48 TYR B N 1
ATOM 1458 C CA . TYR B 1 48 ? 4.105 16.766 -1.49 1 91.19 48 TYR B CA 1
ATOM 1459 C C . TYR B 1 48 ? 5.273 15.906 -1.962 1 91.19 48 TYR B C 1
ATOM 1461 O O . TYR B 1 48 ? 5.375 15.578 -3.148 1 91.19 48 TYR B O 1
ATOM 1469 N N . ASP B 1 49 ? 6.152 15.625 -1.085 1 91.44 49 ASP B N 1
ATOM 1470 C CA . ASP B 1 49 ? 7.332 14.828 -1.416 1 91.44 49 ASP B CA 1
ATOM 1471 C C . ASP B 1 49 ? 6.98 13.352 -1.534 1 91.44 49 ASP B C 1
ATOM 1473 O O . ASP B 1 49 ? 6.738 12.68 -0.528 1 91.44 49 ASP B O 1
ATOM 1477 N N . GLU B 1 50 ? 7.059 12.828 -2.678 1 87.12 50 GLU B N 1
ATOM 1478 C CA . GLU B 1 50 ? 6.691 11.438 -2.932 1 87.12 50 GLU B CA 1
ATOM 1479 C C . GLU B 1 50 ? 7.68 10.477 -2.275 1 87.12 50 GLU B C 1
ATOM 1481 O O . GLU B 1 50 ? 7.391 9.289 -2.135 1 87.12 50 GLU B O 1
ATOM 1486 N N . ASP B 1 51 ? 8.844 11.008 -1.838 1 91.19 51 ASP B N 1
ATOM 1487 C CA . ASP B 1 51 ? 9.82 10.172 -1.145 1 91.19 51 ASP B CA 1
ATOM 1488 C C . ASP B 1 51 ? 9.43 9.977 0.321 1 91.19 51 ASP B C 1
ATOM 1490 O O . ASP B 1 51 ? 10.008 9.141 1.015 1 91.19 51 ASP B O 1
ATOM 1494 N N . ASN B 1 52 ? 8.461 10.711 0.715 1 95.31 52 ASN B N 1
ATOM 1495 C CA . ASN B 1 52 ? 8.07 10.672 2.119 1 95.31 52 ASN B CA 1
ATOM 1496 C C . ASN B 1 52 ? 6.633 10.18 2.285 1 95.31 52 ASN B C 1
ATOM 1498 O O . ASN B 1 52 ? 5.902 10.664 3.15 1 95.31 52 ASN B O 1
ATOM 1502 N N . ILE B 1 53 ? 6.148 9.344 1.392 1 97 53 ILE B N 1
ATOM 1503 C CA . ILE B 1 53 ? 4.789 8.812 1.462 1 97 53 ILE B CA 1
ATOM 1504 C C . ILE B 1 53 ? 4.828 7.309 1.708 1 97 53 ILE B C 1
ATOM 1506 O O . ILE B 1 53 ? 5.715 6.613 1.199 1 97 53 ILE B O 1
ATOM 1510 N N . GLU B 1 54 ? 3.943 6.766 2.535 1 98.25 54 GLU B N 1
ATOM 1511 C CA . GLU B 1 54 ? 3.596 5.352 2.646 1 98.25 54 GLU B CA 1
ATOM 1512 C C . GLU B 1 54 ? 2.111 5.125 2.367 1 98.25 54 GLU B C 1
ATOM 1514 O O . GLU B 1 54 ? 1.263 5.887 2.838 1 98.25 54 GLU B O 1
ATOM 1519 N N . ILE B 1 55 ? 1.851 4.18 1.547 1 98.56 55 ILE B N 1
ATOM 1520 C CA . ILE B 1 55 ? 0.465 3.904 1.184 1 98.56 55 ILE B CA 1
ATOM 1521 C C . ILE B 1 55 ? 0.236 2.395 1.132 1 98.56 55 ILE B C 1
ATOM 1523 O O . ILE B 1 55 ? 1.085 1.649 0.639 1 98.56 55 ILE B O 1
ATOM 1527 N N . CYS B 1 56 ? -0.888 1.922 1.685 1 98.25 56 CYS B N 1
ATOM 1528 C CA . CYS B 1 56 ? -1.306 0.526 1.613 1 98.25 56 CYS B CA 1
ATOM 1529 C C . CYS B 1 56 ? -2.756 0.414 1.155 1 98.25 56 CYS B C 1
ATOM 1531 O O . CYS B 1 56 ? -3.611 1.186 1.593 1 98.25 56 CYS B O 1
ATOM 1533 N N . PHE B 1 57 ? -2.979 -0.449 0.26 1 98.5 57 PHE B N 1
ATOM 1534 C CA . PHE B 1 57 ? -4.309 -0.864 -0.172 1 98.5 57 PHE B CA 1
ATOM 1535 C C . PHE B 1 57 ? -4.586 -2.305 0.241 1 98.5 57 PHE B C 1
ATOM 1537 O O . PHE B 1 57 ? -3.809 -3.207 -0.073 1 98.5 57 PHE B O 1
ATOM 1544 N N . TYR B 1 58 ? -5.652 -2.5 0.955 1 97.75 58 TYR B N 1
ATOM 1545 C CA . TYR B 1 58 ? -5.93 -3.777 1.604 1 97.75 58 TYR B CA 1
ATOM 1546 C C . TYR B 1 58 ? -7.027 -4.535 0.869 1 97.75 58 TYR B C 1
ATOM 1548 O O . TYR B 1 58 ? -7.98 -3.928 0.369 1 97.75 58 TYR B O 1
ATOM 1556 N N . GLU B 1 59 ? -6.918 -5.805 0.826 1 93 59 GLU B N 1
ATOM 1557 C CA . GLU B 1 59 ? -7.938 -6.648 0.212 1 93 59 GLU B CA 1
ATOM 1558 C C . GLU B 1 59 ? -9.203 -6.699 1.063 1 93 59 GLU B C 1
ATOM 1560 O O . GLU B 1 59 ? -10.312 -6.594 0.54 1 93 59 GLU B O 1
ATOM 1565 N N . ASN B 1 60 ? -8.969 -6.816 2.346 1 94.06 60 ASN B N 1
ATOM 1566 C CA . ASN B 1 60 ? -10.086 -6.809 3.285 1 94.06 60 ASN B CA 1
ATOM 1567 C C . ASN B 1 60 ? -10.18 -5.48 4.031 1 94.06 60 ASN B C 1
ATOM 1569 O O . ASN B 1 60 ? -9.164 -4.852 4.32 1 94.06 60 ASN B O 1
ATOM 1573 N N . ASN B 1 61 ? -11.453 -5.152 4.309 1 96.62 61 ASN B N 1
ATOM 1574 C CA . ASN B 1 61 ? -11.672 -3.947 5.105 1 96.62 61 ASN B CA 1
ATOM 1575 C C . ASN B 1 61 ? -11.086 -4.094 6.512 1 96.62 61 ASN B C 1
ATOM 1577 O O . ASN B 1 61 ? -11.047 -5.199 7.055 1 96.62 61 ASN B O 1
ATOM 1581 N N . LYS B 1 62 ? -10.656 -2.961 7.02 1 97.56 62 LYS B N 1
ATOM 1582 C CA . LYS B 1 62 ? -10.055 -2.92 8.352 1 97.56 62 LYS B CA 1
ATOM 1583 C C . LYS B 1 62 ? -10.664 -1.805 9.195 1 97.56 62 LYS B C 1
ATOM 1585 O O . LYS B 1 62 ? -11.133 -0.8 8.656 1 97.56 62 LYS B O 1
ATOM 1590 N N . ARG B 1 63 ? -10.578 -2.023 10.555 1 97.75 63 ARG B N 1
ATOM 1591 C CA . ARG B 1 63 ? -11.031 -0.998 11.492 1 97.75 63 ARG B CA 1
ATOM 1592 C C . ARG B 1 63 ? -10.023 -0.812 12.625 1 97.75 63 ARG B C 1
ATOM 1594 O O . ARG B 1 63 ? -9.969 0.252 13.25 1 97.75 63 ARG B O 1
ATOM 1601 N N . GLU B 1 64 ? -9.32 -1.9 12.953 1 98.19 64 GLU B N 1
ATOM 1602 C CA . GLU B 1 64 ? -8.383 -1.865 14.078 1 98.19 64 GLU B CA 1
ATOM 1603 C C . GLU B 1 64 ? -7.105 -1.111 13.703 1 98.19 64 GLU B C 1
ATOM 1605 O O . GLU B 1 64 ? -6.383 -1.518 12.797 1 98.19 64 GLU B O 1
ATOM 1610 N N . ILE B 1 65 ? -6.82 -0.123 14.508 1 98.62 65 ILE B N 1
ATOM 1611 C CA . ILE B 1 65 ? -5.75 0.819 14.203 1 98.62 65 ILE B CA 1
ATOM 1612 C C . ILE B 1 65 ? -4.422 0.075 14.094 1 98.62 65 ILE B C 1
ATOM 1614 O O . ILE B 1 65 ? -3.643 0.312 13.172 1 98.62 65 ILE B O 1
ATOM 1618 N N . GLU B 1 66 ? -4.145 -0.8 14.961 1 97.56 66 GLU B N 1
ATOM 1619 C CA . GLU B 1 66 ? -2.898 -1.557 14.938 1 97.56 66 GLU B CA 1
ATOM 1620 C C . GLU B 1 66 ? -2.787 -2.404 13.672 1 97.56 66 GLU B C 1
ATOM 1622 O O . GLU B 1 66 ? -1.716 -2.484 13.07 1 97.56 66 GLU B O 1
ATOM 1627 N N . HIS B 1 67 ? -3.875 -2.928 13.219 1 96.31 67 HIS B N 1
ATOM 1628 C CA . HIS B 1 67 ? -3.873 -3.77 12.023 1 96.31 67 HIS B CA 1
ATOM 1629 C C . HIS B 1 67 ? -3.748 -2.93 10.758 1 96.31 67 HIS B C 1
ATOM 1631 O O . HIS B 1 67 ? -3.432 -3.457 9.688 1 96.31 67 HIS B O 1
ATOM 1637 N N . ILE B 1 68 ? -4.023 -1.699 10.922 1 98.19 68 ILE B N 1
ATOM 1638 C CA . ILE B 1 68 ? -3.918 -0.79 9.781 1 98.19 68 ILE B CA 1
ATOM 1639 C C . ILE B 1 68 ? -2.484 -0.274 9.664 1 98.19 68 ILE B C 1
ATOM 1641 O O . ILE B 1 68 ? -1.928 -0.212 8.57 1 98.19 68 ILE B O 1
ATOM 1645 N N . LEU B 1 69 ? -1.807 -0.021 10.805 1 98.12 69 LEU B N 1
ATOM 1646 C CA . LEU B 1 69 ? -0.63 0.84 10.75 1 98.12 69 LEU B CA 1
ATOM 1647 C C . LEU B 1 69 ? 0.612 0.098 11.227 1 98.12 69 LEU B C 1
ATOM 1649 O O . LEU B 1 69 ? 1.728 0.611 11.117 1 98.12 69 LEU B O 1
ATOM 1653 N N . ASN B 1 70 ? 0.492 -1.123 11.695 1 96.75 70 ASN B N 1
ATOM 1654 C CA . ASN B 1 70 ? 1.605 -1.8 12.352 1 96.75 70 ASN B CA 1
ATOM 1655 C C . ASN B 1 70 ? 2.832 -1.871 11.445 1 96.75 70 ASN B C 1
ATOM 1657 O O . ASN B 1 70 ? 3.965 -1.812 11.922 1 96.75 70 ASN B O 1
ATOM 1661 N N . ASP B 1 71 ? 2.65 -1.99 10.141 1 95.38 71 ASP B N 1
ATOM 1662 C CA . ASP B 1 71 ? 3.77 -2.191 9.227 1 95.38 71 ASP B CA 1
ATOM 1663 C C . ASP B 1 71 ? 4.305 -0.858 8.711 1 95.38 71 ASP B C 1
ATOM 1665 O O . ASP B 1 71 ? 5.285 -0.823 7.961 1 95.38 71 ASP B O 1
ATOM 1669 N N . PHE B 1 72 ? 3.721 0.216 9.094 1 97.81 72 PHE B N 1
ATOM 1670 C CA . PHE B 1 72 ? 4.195 1.529 8.672 1 97.81 72 PHE B CA 1
ATOM 1671 C C . PHE B 1 72 ? 5.43 1.938 9.461 1 97.81 72 PHE B C 1
ATOM 1673 O O . PHE B 1 72 ? 5.676 1.416 10.555 1 97.81 72 PHE B O 1
ATOM 1680 N N . SER B 1 73 ? 6.184 2.885 8.805 1 95.5 73 SER B N 1
ATOM 1681 C CA . SER B 1 73 ? 7.324 3.475 9.492 1 95.5 73 SER B CA 1
ATOM 1682 C C . SER B 1 73 ? 6.875 4.293 10.703 1 95.5 73 SER B C 1
ATOM 1684 O O . SER B 1 73 ? 5.918 5.062 10.617 1 95.5 73 SER B O 1
ATOM 1686 N N . TYR B 1 74 ? 7.516 4.086 11.867 1 96.5 74 TYR B N 1
ATOM 1687 C CA . TYR B 1 74 ? 7.312 4.852 13.094 1 96.5 74 TYR B CA 1
ATOM 1688 C C . TYR B 1 74 ? 5.945 4.562 13.695 1 96.5 74 TYR B C 1
ATOM 1690 O O . TYR B 1 74 ? 5.355 5.426 14.359 1 96.5 74 TYR B O 1
ATOM 1698 N N . SER B 1 75 ? 5.387 3.42 13.305 1 97.06 75 SER B N 1
ATOM 1699 C CA . SER B 1 75 ? 4.059 3.039 13.773 1 97.06 75 SER B CA 1
ATOM 1700 C C . SER B 1 75 ? 3.975 3.094 15.297 1 97.06 75 SER B C 1
ATOM 1702 O O . SER B 1 75 ? 2.953 3.506 15.852 1 97.06 75 SER B O 1
ATOM 1704 N N . GLU B 1 76 ? 5.023 2.725 16.016 1 97.12 76 GLU B N 1
ATOM 1705 C CA . GLU B 1 76 ? 5.039 2.713 17.484 1 97.12 76 GLU B CA 1
ATOM 1706 C C . GLU B 1 76 ? 4.773 4.105 18.047 1 97.12 76 GLU B C 1
ATOM 1708 O O . GLU B 1 76 ? 4.23 4.238 19.141 1 97.12 76 GLU B O 1
ATOM 1713 N N . ARG B 1 77 ? 5.137 5.145 17.297 1 97.75 77 ARG B N 1
ATOM 1714 C CA . ARG B 1 77 ? 4.953 6.531 17.719 1 97.75 77 ARG B CA 1
ATOM 1715 C C . ARG B 1 77 ? 3.617 7.078 17.234 1 97.75 77 ARG B C 1
ATOM 1717 O O . ARG B 1 77 ? 3.016 7.93 17.891 1 97.75 77 ARG B O 1
ATOM 1724 N N . ILE B 1 78 ? 3.158 6.586 16.188 1 98.31 78 ILE B N 1
ATOM 1725 C CA . ILE B 1 78 ? 1.984 7.145 15.523 1 98.31 78 ILE B CA 1
ATOM 1726 C C . ILE B 1 78 ? 0.72 6.488 16.078 1 98.31 78 ILE B C 1
ATOM 1728 O O . ILE B 1 78 ? -0.268 7.172 16.359 1 98.31 78 ILE B O 1
ATOM 1732 N N . ILE B 1 79 ? 0.771 5.184 16.328 1 98.69 79 ILE B N 1
ATOM 1733 C CA . ILE B 1 79 ? -0.414 4.398 16.656 1 98.69 79 ILE B CA 1
ATOM 1734 C C . ILE B 1 79 ? -1.026 4.898 17.953 1 98.69 79 ILE B C 1
ATOM 1736 O O . ILE B 1 79 ? -2.229 5.16 18.031 1 98.69 79 ILE B O 1
ATOM 1740 N N . PRO B 1 80 ? -0.221 5.098 19.062 1 98.69 80 PRO B N 1
ATOM 1741 C CA . PRO B 1 80 ? -0.837 5.582 20.297 1 98.69 80 PRO B CA 1
ATOM 1742 C C . PRO B 1 80 ? -1.521 6.938 20.125 1 98.69 80 PRO B C 1
ATOM 1744 O O . PRO B 1 80 ? -2.559 7.191 20.734 1 98.69 80 PRO B O 1
ATOM 1747 N N . LYS B 1 81 ? -0.989 7.793 19.312 1 98.56 81 LYS B N 1
ATOM 1748 C CA . LYS B 1 81 ? -1.552 9.117 19.094 1 98.56 81 LYS B CA 1
ATOM 1749 C C . LYS B 1 81 ? -2.84 9.039 18.281 1 98.56 81 LYS B C 1
ATOM 1751 O O . LYS B 1 81 ? -3.797 9.766 18.547 1 98.56 81 LYS B O 1
ATOM 1756 N N . ILE B 1 82 ? -2.885 8.164 17.328 1 98.75 82 ILE B N 1
ATOM 1757 C CA . ILE B 1 82 ? -4.094 7.965 16.531 1 98.75 82 ILE B CA 1
ATOM 1758 C C . ILE B 1 82 ? -5.203 7.406 17.406 1 98.75 82 ILE B C 1
ATOM 1760 O O . ILE B 1 82 ? -6.355 7.832 17.312 1 98.75 82 ILE B O 1
ATOM 1764 N N . LYS B 1 83 ? -4.812 6.434 18.234 1 98.69 83 LYS B N 1
ATOM 1765 C CA . LYS B 1 83 ? -5.801 5.855 19.141 1 98.69 83 LYS B CA 1
ATOM 1766 C C . LYS B 1 83 ? -6.406 6.922 20.047 1 98.69 83 LYS B C 1
ATOM 1768 O O . LYS B 1 83 ? -7.605 6.895 20.328 1 98.69 83 LYS B O 1
ATOM 1773 N N . LYS B 1 84 ? -5.598 7.82 20.516 1 98.31 84 LYS B N 1
ATOM 1774 C CA . LYS B 1 84 ? -6.086 8.93 21.328 1 98.31 84 LYS B CA 1
ATOM 1775 C C . LYS B 1 84 ? -7.02 9.828 20.531 1 98.31 84 LYS B C 1
ATOM 1777 O O . LYS B 1 84 ? -8.078 10.227 21.031 1 98.31 84 LYS B O 1
ATOM 1782 N N . LEU B 1 85 ? -6.629 10.156 19.328 1 97.44 85 LEU B N 1
ATOM 1783 C CA . LEU B 1 85 ? -7.406 11.055 18.484 1 97.44 85 LEU B CA 1
ATOM 1784 C C . LEU B 1 85 ? -8.781 10.469 18.188 1 97.44 85 LEU B C 1
ATOM 1786 O O . LEU B 1 85 ? -9.773 11.195 18.141 1 97.44 85 LEU B O 1
ATOM 1790 N N . VAL B 1 86 ? -8.781 9.156 17.969 1 97.06 86 VAL B N 1
ATOM 1791 C CA . VAL B 1 86 ? -10.039 8.539 17.594 1 97.06 86 VAL B CA 1
ATOM 1792 C C . VAL B 1 86 ? -10.766 8.039 18.828 1 97.06 86 VAL B C 1
ATOM 1794 O O . VAL B 1 86 ? -11.883 7.52 18.75 1 97.06 86 VAL B O 1
ATOM 1797 N N . ASN B 1 87 ? -10.094 8.18 19.969 1 97.44 87 ASN B N 1
ATOM 1798 C CA . ASN B 1 87 ? -10.625 7.773 21.266 1 97.44 87 ASN B CA 1
ATOM 1799 C C . ASN B 1 87 ? -10.984 6.293 21.281 1 97.44 87 ASN B C 1
ATOM 1801 O O . ASN B 1 87 ? -12.109 5.93 21.656 1 97.44 87 ASN B O 1
ATOM 1805 N N . GLY B 1 88 ? -10.078 5.441 20.875 1 98.12 88 GLY B N 1
ATOM 1806 C CA . GLY B 1 88 ? -10.281 4.004 20.828 1 98.12 88 GLY B CA 1
ATOM 1807 C C . GLY B 1 88 ? -9.211 3.275 20.047 1 98.12 88 GLY B C 1
ATOM 1808 O O . GLY B 1 88 ? -8.25 3.887 19.578 1 98.12 88 GLY B O 1
ATOM 1809 N N . ASP B 1 89 ? -9.492 1.928 19.891 1 98.44 89 ASP B N 1
ATOM 1810 C CA . ASP B 1 89 ? -8.531 1.071 19.219 1 98.44 89 ASP B CA 1
ATOM 1811 C C . ASP B 1 89 ? -8.953 0.82 17.766 1 98.44 89 ASP B C 1
ATOM 1813 O O . ASP B 1 89 ? -8.172 0.298 16.969 1 98.44 89 ASP B O 1
ATOM 1817 N N . SER B 1 90 ? -10.242 1.229 17.516 1 98.44 90 SER B N 1
ATOM 1818 C CA . SER B 1 90 ? -10.797 0.952 16.203 1 98.44 90 SER B CA 1
ATOM 1819 C C . SER B 1 90 ? -11.492 2.18 15.625 1 98.44 90 SER B C 1
ATOM 1821 O O . SER B 1 90 ? -12.039 2.996 16.375 1 98.44 90 SER B O 1
ATOM 1823 N N . LEU B 1 91 ? -11.422 2.314 14.344 1 98.25 91 LEU B N 1
ATOM 1824 C CA . LEU B 1 91 ? -12.148 3.367 13.641 1 98.25 91 LEU B CA 1
ATOM 1825 C C . LEU B 1 91 ? -13.648 3.109 13.68 1 98.25 91 LEU B C 1
ATOM 1827 O O . LEU B 1 91 ? -14.086 1.965 13.836 1 98.25 91 LEU B O 1
ATOM 1831 N N . ALA B 1 92 ? -14.391 4.164 13.523 1 96.88 92 ALA B N 1
ATOM 1832 C CA . ALA B 1 92 ? -15.844 4.059 13.492 1 96.88 92 ALA B CA 1
ATOM 1833 C C . ALA B 1 92 ? -16.312 3.373 12.211 1 96.88 92 ALA B C 1
ATOM 1835 O O . ALA B 1 92 ? -17.344 2.688 12.211 1 96.88 92 ALA B O 1
ATOM 1836 N N . ASN B 1 93 ? -15.594 3.582 11.117 1 97.06 93 ASN B N 1
ATOM 1837 C CA . ASN B 1 93 ? -15.961 3.023 9.812 1 97.06 93 ASN B CA 1
ATOM 1838 C C . ASN B 1 93 ? -14.836 2.158 9.242 1 97.06 93 ASN B C 1
ATOM 1840 O O . ASN B 1 93 ? -13.664 2.373 9.547 1 97.06 93 ASN B O 1
ATOM 1844 N N . ASP B 1 94 ? -15.297 1.202 8.352 1 97.69 94 ASP B N 1
ATOM 1845 C CA . ASP B 1 94 ? -14.336 0.373 7.641 1 97.69 94 ASP B CA 1
ATOM 1846 C C . ASP B 1 94 ? -13.5 1.21 6.672 1 97.69 94 ASP B C 1
ATOM 1848 O O . ASP B 1 94 ? -14.016 2.146 6.055 1 97.69 94 ASP B O 1
ATOM 1852 N N . ILE B 1 95 ? -12.273 0.803 6.543 1 98.69 95 ILE B N 1
ATOM 1853 C CA . ILE B 1 95 ? -11.414 1.387 5.52 1 98.69 95 ILE B CA 1
ATOM 1854 C C . ILE B 1 95 ? -10.68 0.278 4.77 1 98.69 95 ILE B C 1
ATOM 1856 O O . ILE B 1 95 ? -10.633 -0.866 5.23 1 98.69 95 ILE B O 1
ATOM 1860 N N . ASN B 1 96 ? -10.172 0.615 3.537 1 98.44 96 ASN B N 1
ATOM 1861 C CA . ASN B 1 96 ? -9.336 -0.377 2.865 1 98.44 96 ASN B CA 1
ATOM 1862 C C . ASN B 1 96 ? -8.062 0.246 2.309 1 98.44 96 ASN B C 1
ATOM 1864 O O . ASN B 1 96 ? -7.379 -0.36 1.48 1 98.44 96 ASN B O 1
ATOM 1868 N N . PHE B 1 97 ? -7.785 1.435 2.68 1 98.5 97 PHE B N 1
ATOM 1869 C CA . PHE B 1 97 ? -6.453 1.959 2.391 1 98.5 97 PHE B CA 1
ATOM 1870 C C . PHE B 1 97 ? -6.031 2.975 3.445 1 98.5 97 PHE B C 1
ATOM 1872 O O . PHE B 1 97 ? -6.875 3.539 4.145 1 98.5 97 PHE B O 1
ATOM 1879 N N . ALA B 1 98 ? -4.746 3.193 3.58 1 98.81 98 ALA B N 1
ATOM 1880 C CA . ALA B 1 98 ? -4.117 4.168 4.469 1 98.81 98 ALA B CA 1
ATOM 1881 C C . ALA B 1 98 ? -3.018 4.938 3.748 1 98.81 98 ALA B C 1
ATOM 1883 O O . ALA B 1 98 ? -2.283 4.371 2.936 1 98.81 98 ALA B O 1
ATOM 1884 N N . ILE B 1 99 ? -2.906 6.211 4.02 1 98.75 99 ILE B N 1
ATOM 1885 C CA . ILE B 1 99 ? -1.847 7.078 3.512 1 98.75 99 ILE B CA 1
ATOM 1886 C C . ILE B 1 99 ? -1.176 7.805 4.676 1 98.75 99 ILE B C 1
ATOM 1888 O O . ILE B 1 99 ? -1.854 8.367 5.539 1 98.75 99 ILE B O 1
ATOM 1892 N N . VAL B 1 100 ? 0.106 7.773 4.734 1 98.62 100 VAL B N 1
ATOM 1893 C CA . VAL B 1 100 ? 0.873 8.586 5.668 1 98.62 100 VAL B CA 1
ATOM 1894 C C . VAL B 1 100 ? 1.906 9.414 4.906 1 98.62 100 VAL B C 1
ATOM 1896 O O . VAL B 1 100 ? 2.666 8.875 4.098 1 98.62 100 VAL B O 1
ATOM 1899 N N . LEU B 1 101 ? 1.861 10.711 5.078 1 97.62 101 LEU B N 1
ATOM 1900 C CA . LEU B 1 101 ? 2.92 11.602 4.613 1 97.62 101 LEU B CA 1
ATOM 1901 C C . LEU B 1 101 ? 3.848 11.984 5.762 1 97.62 101 LEU B C 1
ATOM 1903 O O . LEU B 1 101 ? 3.396 12.516 6.781 1 97.62 101 LEU B O 1
ATOM 1907 N N . TYR B 1 102 ? 5.133 11.695 5.547 1 97.38 102 TYR B N 1
ATOM 1908 C CA . TYR B 1 102 ? 6.133 12.047 6.547 1 97.38 102 TYR B CA 1
ATOM 1909 C C . TYR B 1 102 ? 6.777 13.391 6.227 1 97.38 102 TYR B C 1
ATOM 1911 O O . TYR B 1 102 ? 6.816 13.805 5.062 1 97.38 102 TYR B O 1
ATOM 1919 N N . ASP B 1 103 ? 7.309 14.055 7.352 1 96.62 103 ASP B N 1
ATOM 1920 C CA . ASP B 1 103 ? 7.875 15.398 7.254 1 96.62 103 ASP B CA 1
ATOM 1921 C C . ASP B 1 103 ? 6.91 16.359 6.555 1 96.62 103 ASP B C 1
ATOM 1923 O O . ASP B 1 103 ? 7.312 17.109 5.676 1 96.62 103 ASP B O 1
ATOM 1927 N N . PHE B 1 104 ? 5.691 16.141 6.93 1 96.62 104 PHE B N 1
ATOM 1928 C CA . PHE B 1 104 ? 4.59 16.906 6.355 1 96.62 104 PHE B CA 1
ATOM 1929 C C . PHE B 1 104 ? 3.51 17.172 7.402 1 96.62 104 PHE B C 1
ATOM 1931 O O . PHE B 1 104 ? 2.924 16.234 7.945 1 96.62 104 PHE B O 1
ATOM 1938 N N . LYS B 1 105 ? 3.295 18.359 7.688 1 96.94 105 LYS B N 1
ATOM 1939 C CA . LYS B 1 105 ? 2.207 18.75 8.578 1 96.94 105 LYS B CA 1
ATOM 1940 C C . LYS B 1 105 ? 1.057 19.391 7.793 1 96.94 105 LYS B C 1
ATOM 1942 O O . LYS B 1 105 ? 1.168 20.516 7.316 1 96.94 105 LYS B O 1
ATOM 1947 N N . TYR B 1 106 ? -0.041 18.641 7.684 1 96.94 106 TYR B N 1
ATOM 1948 C CA . TYR B 1 106 ? -1.215 19.156 6.984 1 96.94 106 TYR B CA 1
ATOM 1949 C C . TYR B 1 106 ? -1.917 20.234 7.805 1 96.94 106 TYR B C 1
ATOM 1951 O O . TYR B 1 106 ? -2.061 20.094 9.023 1 96.94 106 TYR B O 1
ATOM 1959 N N . ASN B 1 107 ? -2.412 21.266 7.164 1 94.31 107 ASN B N 1
ATOM 1960 C CA . ASN B 1 107 ? -3 22.406 7.852 1 94.31 107 ASN B CA 1
ATOM 1961 C C . ASN B 1 107 ? -4.488 22.203 8.125 1 94.31 107 ASN B C 1
ATOM 1963 O O . ASN B 1 107 ? -5.172 23.109 8.594 1 94.31 107 ASN B O 1
ATOM 1967 N N . GLU B 1 108 ? -4.98 21.125 7.832 1 92.94 108 GLU B N 1
ATOM 1968 C CA . GLU B 1 108 ? -6.324 20.688 8.203 1 92.94 108 GLU B CA 1
ATOM 1969 C C . GLU B 1 108 ? -7.387 21.609 7.602 1 92.94 108 GLU B C 1
ATOM 1971 O O . GLU B 1 108 ? -8.344 21.984 8.281 1 92.94 108 GLU B O 1
ATOM 1976 N N . VAL B 1 109 ? -7.211 21.922 6.355 1 93.94 109 VAL B N 1
ATOM 1977 C CA . VAL B 1 109 ? -8.148 22.812 5.684 1 93.94 109 VAL B CA 1
ATOM 1978 C C . VAL B 1 109 ? -9.445 22.062 5.371 1 93.94 109 VAL B C 1
ATOM 1980 O O . VAL B 1 109 ? -10.516 22.672 5.309 1 93.94 109 VAL B O 1
ATOM 1983 N N . LYS B 1 110 ? -9.344 20.844 5.156 1 95.81 110 LYS B N 1
ATOM 1984 C CA . LYS B 1 110 ? -10.445 19.953 4.797 1 95.81 110 LYS B CA 1
ATOM 1985 C C . LYS B 1 110 ? -10.297 18.594 5.469 1 95.81 110 LYS B C 1
ATOM 1987 O O . LYS B 1 110 ? -9.195 18.047 5.527 1 95.81 110 LYS B O 1
ATOM 1992 N N . ARG B 1 111 ? -11.328 18.078 5.965 1 96.19 111 ARG B N 1
ATOM 1993 C CA . ARG B 1 111 ? -11.234 16.844 6.734 1 96.19 111 ARG B CA 1
ATOM 1994 C C . ARG B 1 111 ? -11.562 15.641 5.867 1 96.19 111 ARG B C 1
ATOM 1996 O O . ARG B 1 111 ? -11.031 14.547 6.086 1 96.19 111 ARG B O 1
ATOM 2003 N N . GLU B 1 112 ? -12.453 15.805 4.973 1 97.19 112 GLU B N 1
ATOM 2004 C CA . GLU B 1 112 ? -12.898 14.688 4.145 1 97.19 112 GLU B CA 1
ATOM 2005 C C . GLU B 1 112 ? -12.945 15.078 2.67 1 97.19 112 GLU B C 1
ATOM 2007 O O . GLU B 1 112 ? -13.086 16.25 2.336 1 97.19 112 GLU B O 1
ATOM 2012 N N . ASP B 1 113 ? -12.742 14.078 1.889 1 96.81 113 ASP B N 1
ATOM 2013 C CA . ASP B 1 113 ? -12.859 14.25 0.445 1 96.81 113 ASP B CA 1
ATOM 2014 C C . ASP B 1 113 ? -13.523 13.039 -0.201 1 96.81 113 ASP B C 1
ATOM 2016 O O . ASP B 1 113 ? -13.453 11.93 0.334 1 96.81 113 ASP B O 1
ATOM 2020 N N . MET B 1 114 ? -14.211 13.328 -1.311 1 95.56 114 MET B N 1
ATOM 2021 C CA . MET B 1 114 ? -14.812 12.281 -2.131 1 95.56 114 MET B CA 1
ATOM 2022 C C . MET B 1 114 ? -14.422 12.438 -3.596 1 95.56 114 MET B C 1
ATOM 2024 O O . MET B 1 114 ? -14.391 13.555 -4.113 1 95.56 114 MET B O 1
ATOM 2028 N N . PHE B 1 115 ? -14.07 11.281 -4.203 1 92.81 115 PHE B N 1
ATOM 2029 C CA . PHE B 1 115 ? -13.68 11.273 -5.609 1 92.81 115 PHE B CA 1
ATOM 2030 C C . PHE B 1 115 ? -14.031 9.938 -6.254 1 92.81 115 PHE B C 1
ATOM 2032 O O . PHE B 1 115 ? -13.445 8.906 -5.918 1 92.81 115 PHE B O 1
ATOM 2039 N N . ASP B 1 116 ? -14.984 10 -7.227 1 94.88 116 ASP B N 1
ATOM 2040 C CA . ASP B 1 116 ? -15.328 8.812 -8.016 1 94.88 116 ASP B CA 1
ATOM 2041 C C . ASP B 1 116 ? -15.508 7.594 -7.121 1 94.88 116 ASP B C 1
ATOM 2043 O O . ASP B 1 116 ? -14.867 6.562 -7.332 1 94.88 116 ASP B O 1
ATOM 2047 N N . GLY B 1 117 ? -16.234 7.664 -6.082 1 95.31 117 GLY B N 1
ATOM 2048 C CA . GLY B 1 117 ? -16.562 6.562 -5.188 1 95.31 117 GLY B CA 1
ATOM 2049 C C . GLY B 1 117 ? -15.547 6.383 -4.07 1 95.31 117 GLY B C 1
ATOM 2050 O O . GLY B 1 117 ? -15.789 5.641 -3.117 1 95.31 117 GLY B O 1
ATOM 2051 N N . LEU B 1 118 ? -14.453 6.941 -4.262 1 97.56 118 LEU B N 1
ATOM 2052 C CA . LEU B 1 118 ? -13.438 6.938 -3.221 1 97.56 118 LEU B CA 1
ATOM 2053 C C . LEU B 1 118 ? -13.758 7.969 -2.143 1 97.56 118 LEU B C 1
ATOM 2055 O O . LEU B 1 118 ? -14.156 9.094 -2.451 1 97.56 118 LEU B O 1
ATOM 2059 N N . GLU B 1 119 ? -13.672 7.527 -0.848 1 98.38 119 GLU B N 1
ATOM 2060 C CA . GLU B 1 119 ? -13.812 8.398 0.312 1 98.38 119 GLU B CA 1
ATOM 2061 C C . GLU B 1 119 ? -12.531 8.414 1.145 1 98.38 119 GLU B C 1
ATOM 2063 O O . GLU B 1 119 ? -11.961 7.363 1.438 1 98.38 119 GLU B O 1
ATOM 2068 N N . VAL B 1 120 ? -12.094 9.57 1.495 1 98.5 120 VAL B N 1
ATOM 2069 C CA . VAL B 1 120 ? -10.867 9.695 2.268 1 98.5 120 VAL B CA 1
ATOM 2070 C C . VAL B 1 120 ? -11.07 10.695 3.408 1 98.5 120 VAL B C 1
ATOM 2072 O O . VAL B 1 120 ? -11.711 11.727 3.225 1 98.5 120 VAL B O 1
ATOM 2075 N N . THR B 1 121 ? -10.586 10.352 4.586 1 98.5 121 THR B N 1
ATOM 2076 C CA . THR B 1 121 ? -10.719 11.172 5.781 1 98.5 121 THR B CA 1
ATOM 2077 C C . THR B 1 121 ? -9.352 11.461 6.398 1 98.5 121 THR B C 1
ATOM 2079 O O . THR B 1 121 ? -8.539 10.547 6.578 1 98.5 121 THR B O 1
ATOM 2082 N N . PHE B 1 122 ? -9.133 12.703 6.676 1 98.62 122 PHE B N 1
ATOM 2083 C CA . PHE B 1 122 ? -7.957 13.102 7.438 1 98.62 122 PHE B CA 1
ATOM 2084 C C . PHE B 1 122 ? -8.125 12.75 8.906 1 98.62 122 PHE B C 1
ATOM 2086 O O . PHE B 1 122 ? -9.125 13.117 9.531 1 98.62 122 PHE B O 1
ATOM 2093 N N . ILE B 1 123 ? -7.164 12.094 9.492 1 98.56 123 ILE B N 1
ATOM 2094 C CA . ILE B 1 123 ? -7.258 11.641 10.875 1 98.56 123 ILE B CA 1
ATOM 2095 C C . ILE B 1 123 ? -6.551 12.641 11.797 1 98.56 123 ILE B C 1
ATOM 2097 O O . ILE B 1 123 ? -7.086 13.016 12.844 1 98.56 123 ILE B O 1
ATOM 2101 N N . GLY B 1 124 ? -5.293 13.016 11.344 1 98.25 124 GLY B N 1
ATOM 2102 C CA . GLY B 1 124 ? -4.543 13.945 12.172 1 98.25 124 GLY B CA 1
ATOM 2103 C C . GLY B 1 124 ? -3.08 14.047 11.789 1 98.25 124 GLY B C 1
ATOM 2104 O O . GLY B 1 124 ? -2.584 13.234 11 1 98.25 124 GLY B O 1
ATOM 2105 N N . SER B 1 125 ? -2.471 15.117 12.234 1 97.94 125 SER B N 1
ATOM 2106 C CA . SER B 1 125 ? -1.024 15.297 12.164 1 97.94 125 SER B CA 1
ATOM 2107 C C . SER B 1 125 ? -0.384 15.203 13.539 1 97.94 125 SER B C 1
ATOM 2109 O O . SER B 1 125 ? -0.935 15.711 14.523 1 97.94 125 SER B O 1
ATOM 2111 N N . MET B 1 126 ? 0.762 14.539 13.578 1 97.88 126 MET B N 1
ATOM 2112 C CA . MET B 1 126 ? 1.407 14.32 14.875 1 97.88 126 MET B CA 1
ATOM 2113 C C . MET B 1 126 ? 2.916 14.172 14.711 1 97.88 126 MET B C 1
ATOM 2115 O O . MET B 1 126 ? 3.393 13.773 13.648 1 97.88 126 MET B O 1
ATOM 2119 N N . PRO B 1 127 ? 3.607 14.5 15.75 1 97.19 127 PRO B N 1
ATOM 2120 C CA . PRO B 1 127 ? 5.043 14.211 15.703 1 97.19 127 PRO B CA 1
ATOM 2121 C C . PRO B 1 127 ? 5.336 12.711 15.711 1 97.19 127 PRO B C 1
ATOM 2123 O O . PRO B 1 127 ? 4.648 11.945 16.391 1 97.19 127 PRO B O 1
ATOM 2126 N N . TYR B 1 128 ? 6.246 12.281 14.891 1 96.06 128 TYR B N 1
ATOM 2127 C CA . TYR B 1 128 ? 6.602 10.867 14.867 1 96.06 128 TYR B CA 1
ATOM 2128 C C . TYR B 1 128 ? 8.055 10.664 15.281 1 96.06 128 TYR B C 1
ATOM 2130 O O . TYR B 1 128 ? 8.516 9.531 15.398 1 96.06 128 TYR B O 1
ATOM 2138 N N . ARG B 1 129 ? 8.852 11.719 15.328 1 87.31 129 ARG B N 1
ATOM 2139 C CA . ARG B 1 129 ? 10.195 11.75 15.891 1 87.31 129 ARG B CA 1
ATOM 2140 C C . ARG B 1 129 ? 10.352 12.906 16.875 1 87.31 129 ARG B C 1
ATOM 2142 O O . ARG B 1 129 ? 9.648 13.914 16.766 1 87.31 129 ARG B O 1
#

Sequence (258 aa):
MEYSEMASVWFGISKSLQNLEEYVDIDYTIDGDSVHSKFGTSFEFGYYDEDNIEICFYENNKREIEHILNDFSYSERIIPKIKKLVNGDSLANDINFAIVLYDFKYNEVKREDMFDGLEVTFIGSMPYRMEYSEMASVWFGISKSLQNLEEYVDIDYTIDGDSVHSKFGTSFEFGYYDEDNIEICFYENNKREIEHILNDFSYSERIIPKIKKLVNGDSLANDINFAIVLYDFKYNEVKREDMFDGLEVTFIGSMPYR

Radius of gyration: 17.94 Å; Cα contacts (8 Å, |Δi|>4): 529; chains: 2; bounding box: 35×51×50 Å